Protein AF-0000000079469250 (afdb_homodimer)

Structure (mmCIF, N/CA/C/O backbone):
data_AF-0000000079469250-model_v1
#
loop_
_entity.id
_entity.type
_entity.pdbx_description
1 polymer 'DoxX family protein'
#
loop_
_atom_site.group_PDB
_atom_site.id
_atom_site.type_symbol
_atom_site.label_atom_id
_atom_site.label_alt_id
_atom_site.label_comp_id
_atom_site.label_asym_id
_atom_site.label_entity_id
_atom_site.label_seq_id
_atom_site.pdbx_PDB_ins_code
_atom_site.Cartn_x
_atom_site.Cartn_y
_atom_site.Cartn_z
_atom_site.occupancy
_atom_site.B_iso_or_equiv
_atom_site.auth_seq_id
_atom_site.auth_comp_id
_atom_site.auth_asym_id
_atom_site.auth_atom_id
_atom_site.pdbx_PDB_model_num
ATOM 1 N N . MET A 1 1 ? -12.891 14 21.469 1 49.28 1 MET A N 1
ATOM 2 C CA . MET A 1 1 ? -12.414 12.773 20.844 1 49.28 1 MET A CA 1
ATOM 3 C C . MET A 1 1 ? -10.898 12.781 20.703 1 49.28 1 MET A C 1
ATOM 5 O O . MET A 1 1 ? -10.297 13.836 20.516 1 49.28 1 MET A O 1
ATOM 9 N N . PRO A 1 2 ? -10.203 11.789 21.297 1 63.41 2 PRO A N 1
ATOM 10 C CA . PRO A 1 2 ? -8.75 11.914 21.281 1 63.41 2 PRO A CA 1
ATOM 11 C C . PRO A 1 2 ? -8.211 12.359 19.922 1 63.41 2 PRO A C 1
ATOM 13 O O . PRO A 1 2 ? -8.805 12.039 18.891 1 63.41 2 PRO A O 1
ATOM 16 N N . ASN A 1 3 ? -7.492 13.383 19.922 1 89.81 3 ASN A N 1
ATOM 17 C CA . ASN A 1 3 ? -6.918 13.922 18.703 1 89.81 3 ASN A CA 1
ATOM 18 C C . ASN A 1 3 ? -6.016 12.906 18 1 89.81 3 ASN A C 1
ATOM 20 O O . ASN A 1 3 ? -4.836 12.781 18.344 1 89.81 3 ASN A O 1
ATOM 24 N N . LEU A 1 4 ? -6.578 11.969 17.156 1 94.56 4 LEU A N 1
ATOM 25 C CA . LEU A 1 4 ? -5.871 10.891 16.469 1 94.56 4 LEU A CA 1
ATOM 26 C C . LEU A 1 4 ? -4.754 11.453 15.586 1 94.56 4 LEU A C 1
ATOM 28 O O . LEU A 1 4 ? -3.84 10.719 15.203 1 94.56 4 LEU A O 1
ATOM 32 N N . ASP A 1 5 ? -4.77 12.742 15.406 1 94.5 5 ASP A N 1
ATOM 33 C CA . ASP A 1 5 ? -3.803 13.367 14.508 1 94.5 5 ASP A CA 1
ATOM 34 C C . ASP A 1 5 ? -2.393 13.305 15.086 1 94.5 5 ASP A C 1
ATOM 36 O O . ASP A 1 5 ? -1.407 13.32 14.352 1 94.5 5 ASP A O 1
ATOM 40 N N . ILE A 1 6 ? -2.295 13.281 16.391 1 96.12 6 ILE A N 1
ATOM 41 C CA . ILE A 1 6 ? -0.998 13.273 17.062 1 96.12 6 ILE A CA 1
ATOM 42 C C . ILE A 1 6 ? -0.227 12.008 16.688 1 96.12 6 ILE A C 1
ATOM 44 O O . ILE A 1 6 ? 0.997 11.961 16.828 1 96.12 6 ILE A O 1
ATOM 48 N N . TRP A 1 7 ? -0.919 10.961 16.156 1 97.88 7 TRP A N 1
ATOM 49 C CA . TRP A 1 7 ? -0.298 9.68 15.844 1 97.88 7 TRP A CA 1
ATOM 50 C C . TRP A 1 7 ? 0.15 9.641 14.383 1 97.88 7 TRP A C 1
ATOM 52 O O . TRP A 1 7 ? 0.922 8.766 13.992 1 97.88 7 TRP A O 1
ATOM 62 N N . ALA A 1 8 ? -0.311 10.547 13.555 1 97.94 8 ALA A N 1
ATOM 63 C CA . ALA A 1 8 ? -0.113 10.484 12.109 1 97.94 8 ALA A CA 1
ATOM 64 C C . ALA A 1 8 ? 1.372 10.484 11.758 1 97.94 8 ALA A C 1
ATOM 66 O O . ALA A 1 8 ? 1.823 9.68 10.938 1 97.94 8 ALA A O 1
ATOM 67 N N . PRO A 1 9 ? 2.211 11.312 12.453 1 97.5 9 PRO A N 1
ATOM 68 C CA . PRO A 1 9 ? 3.629 11.289 12.086 1 97.5 9 PRO A CA 1
ATOM 69 C C . PRO A 1 9 ? 4.305 9.969 12.43 1 97.5 9 PRO A C 1
ATOM 71 O O . PRO A 1 9 ? 5.207 9.523 11.719 1 97.5 9 PRO A O 1
ATOM 74 N N . ARG A 1 10 ? 3.914 9.391 13.484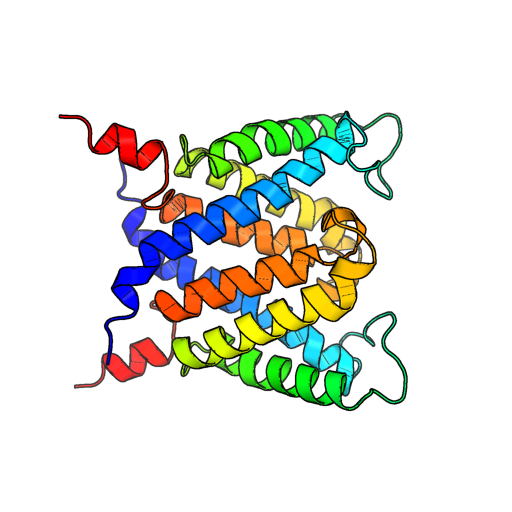 1 98.5 10 ARG A N 1
ATOM 75 C CA . ARG A 1 10 ? 4.484 8.109 13.898 1 98.5 10 ARG A CA 1
ATOM 76 C C . ARG A 1 10 ? 4.031 6.988 12.977 1 98.5 10 ARG A C 1
ATOM 78 O O . ARG A 1 10 ? 4.84 6.16 12.547 1 98.5 10 ARG A O 1
ATOM 85 N N . VAL A 1 11 ? 2.775 6.988 12.625 1 98.88 11 VAL A N 1
ATOM 86 C CA . VAL A 1 11 ? 2.238 5.926 11.781 1 98.88 11 VAL A CA 1
ATOM 87 C C . VAL A 1 11 ? 2.723 6.109 10.344 1 98.88 11 VAL A C 1
ATOM 89 O O . VAL A 1 11 ? 2.957 5.133 9.633 1 98.88 11 VAL A O 1
ATOM 92 N N . LEU A 1 12 ? 2.963 7.336 9.93 1 98.88 12 LEU A N 1
ATOM 93 C CA . LEU A 1 12 ? 3.6 7.57 8.641 1 98.88 12 LEU A CA 1
ATOM 94 C C . LEU A 1 12 ? 4.977 6.922 8.586 1 98.88 12 LEU A C 1
ATOM 96 O O . LEU A 1 12 ? 5.34 6.305 7.582 1 98.88 12 LEU A O 1
ATOM 100 N N . SER A 1 13 ? 5.754 7.055 9.68 1 98.94 13 SER A N 1
ATOM 101 C CA . SER A 1 13 ? 7.066 6.418 9.75 1 98.94 13 SER A CA 1
ATOM 102 C C . SER A 1 13 ? 6.953 4.902 9.633 1 98.94 13 SER A C 1
ATOM 104 O O . SER A 1 13 ? 7.75 4.266 8.945 1 98.94 13 SER A O 1
ATOM 106 N N . LEU A 1 14 ? 5.965 4.367 10.266 1 98.94 14 LEU A N 1
ATOM 107 C CA . LEU A 1 14 ? 5.758 2.924 10.203 1 98.94 14 LEU A CA 1
ATOM 108 C C . LEU A 1 14 ? 5.406 2.479 8.789 1 98.94 14 LEU A C 1
ATOM 110 O O . LEU A 1 14 ? 5.953 1.493 8.289 1 98.94 14 LEU A O 1
ATOM 114 N N . LEU A 1 15 ? 4.5 3.172 8.172 1 98.94 15 LEU A N 1
ATOM 115 C CA . LEU A 1 15 ? 4.125 2.865 6.793 1 98.94 15 LEU A CA 1
ATOM 116 C C . LEU A 1 1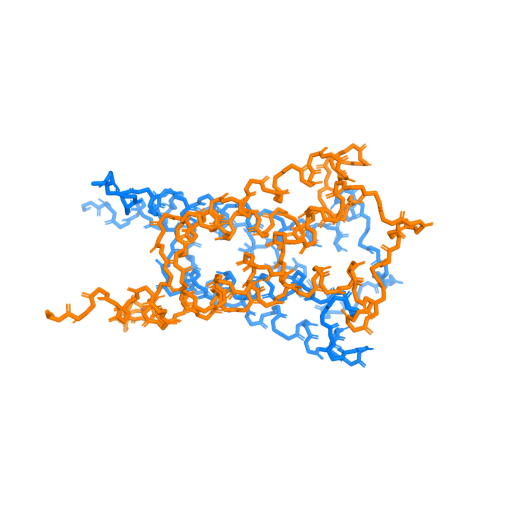5 ? 5.34 2.908 5.875 1 98.94 15 LEU A C 1
ATOM 118 O O . LEU A 1 15 ? 5.539 2.006 5.059 1 98.94 15 LEU A O 1
ATOM 122 N N . ARG A 1 16 ? 6.129 3.93 6.016 1 98.94 16 ARG A N 1
ATOM 123 C CA . ARG A 1 16 ? 7.34 4.086 5.215 1 98.94 16 ARG A CA 1
ATOM 124 C C . ARG A 1 16 ? 8.273 2.896 5.402 1 98.94 16 ARG A C 1
ATOM 126 O O . ARG A 1 16 ? 8.734 2.299 4.426 1 98.94 16 ARG A O 1
ATOM 133 N N . ILE A 1 17 ? 8.586 2.572 6.625 1 98.94 17 ILE A N 1
ATOM 134 C CA . ILE A 1 17 ? 9.547 1.526 6.945 1 98.94 17 ILE A CA 1
ATOM 135 C C . ILE A 1 17 ? 9.062 0.188 6.398 1 98.94 17 ILE A C 1
ATOM 137 O O . ILE A 1 17 ? 9.812 -0.521 5.719 1 98.94 17 ILE A O 1
ATOM 141 N N . ILE A 1 18 ? 7.816 -0.15 6.648 1 98.94 18 ILE A N 1
ATOM 142 C CA . ILE A 1 18 ? 7.254 -1.438 6.254 1 98.94 18 ILE A CA 1
ATOM 143 C C . ILE A 1 18 ? 7.203 -1.532 4.73 1 98.94 18 ILE A C 1
ATOM 145 O O . ILE A 1 18 ? 7.652 -2.521 4.148 1 98.94 18 ILE A O 1
ATOM 149 N N . ALA A 1 19 ? 6.68 -0.501 4.035 1 98.94 19 ALA A N 1
ATOM 150 C CA . ALA A 1 19 ? 6.594 -0.505 2.578 1 98.94 19 ALA A CA 1
ATOM 151 C C . ALA A 1 19 ? 7.98 -0.611 1.947 1 98.94 19 ALA A C 1
ATOM 153 O O . ALA A 1 19 ? 8.18 -1.361 0.989 1 98.94 19 ALA A O 1
ATOM 154 N N . ALA A 1 20 ? 8.922 0.128 2.508 1 98.94 20 ALA A N 1
ATOM 155 C CA . ALA A 1 20 ? 10.266 0.142 1.948 1 98.94 20 ALA A CA 1
ATOM 156 C C . ALA A 1 20 ? 10.938 -1.219 2.102 1 98.94 20 ALA A C 1
ATOM 158 O O . ALA A 1 20 ? 11.648 -1.673 1.2 1 98.94 20 ALA A O 1
ATOM 159 N N . LEU A 1 21 ? 10.742 -1.86 3.197 1 98.88 21 LEU A N 1
ATOM 160 C CA . LEU A 1 21 ? 11.352 -3.166 3.426 1 98.88 21 LEU A CA 1
ATOM 161 C C . LEU A 1 21 ? 10.75 -4.219 2.502 1 98.88 21 LEU A C 1
ATOM 163 O O . LEU A 1 21 ? 11.461 -5.062 1.96 1 98.88 21 LEU A O 1
ATOM 167 N N . LEU A 1 22 ? 9.445 -4.199 2.357 1 98.81 22 LEU A N 1
ATOM 168 C CA . LEU A 1 22 ? 8.797 -5.094 1.405 1 98.81 22 LEU A CA 1
ATOM 169 C C . LEU A 1 22 ? 9.336 -4.875 -0.004 1 98.81 22 LEU A C 1
ATOM 171 O O . LEU A 1 22 ? 9.633 -5.836 -0.718 1 98.81 22 LEU A O 1
ATOM 175 N N . PHE A 1 23 ? 9.453 -3.613 -0.362 1 98.88 23 PHE A N 1
ATOM 176 C CA . PHE A 1 23 ? 9.93 -3.211 -1.68 1 98.88 23 PHE A CA 1
ATOM 177 C C . PHE A 1 23 ? 11.367 -3.672 -1.898 1 98.88 23 PHE A C 1
ATOM 179 O O . PHE A 1 23 ? 11.695 -4.215 -2.955 1 98.88 23 PHE A O 1
ATOM 186 N N . LEU A 1 24 ? 12.227 -3.469 -0.891 1 98.75 24 LEU A N 1
ATOM 187 C CA . LEU A 1 24 ? 13.633 -3.83 -0.909 1 98.75 24 LEU A CA 1
ATOM 188 C C . LEU A 1 24 ? 13.812 -5.324 -1.159 1 98.75 24 LEU A C 1
A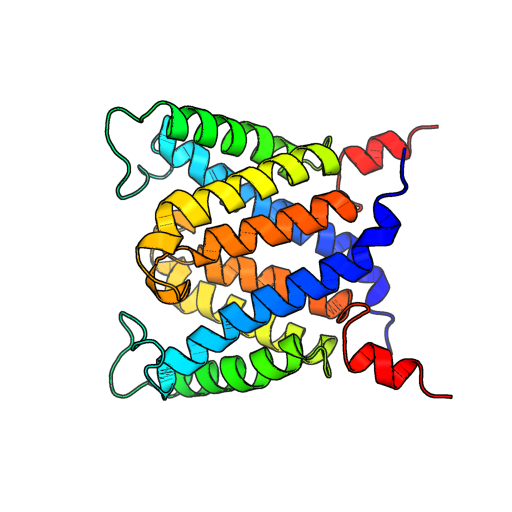TOM 190 O O . LEU A 1 24 ? 14.742 -5.734 -1.859 1 98.75 24 LEU A O 1
ATOM 194 N N . GLU A 1 25 ? 12.984 -6.074 -0.641 1 98.19 25 GLU A N 1
ATOM 195 C CA . GLU A 1 25 ? 13.047 -7.527 -0.786 1 98.19 25 GLU A CA 1
ATOM 196 C C . GLU A 1 25 ? 12.969 -7.941 -2.252 1 98.19 25 GLU A C 1
ATOM 198 O O . GLU A 1 25 ? 13.602 -8.914 -2.666 1 98.19 25 GLU A O 1
ATOM 203 N N . HIS A 1 26 ? 12.227 -7.238 -3.023 1 98.12 26 HIS A N 1
ATOM 204 C CA . HIS A 1 26 ? 12.109 -7.559 -4.441 1 98.12 26 HIS A CA 1
ATOM 205 C C . HIS A 1 26 ? 13.453 -7.445 -5.148 1 98.12 26 HIS A C 1
ATOM 207 O O . HIS A 1 26 ? 13.781 -8.266 -6.008 1 98.12 26 HIS A O 1
ATOM 213 N N . GLY A 1 27 ? 14.203 -6.402 -4.82 1 98.38 27 GLY A N 1
ATOM 214 C CA . GLY A 1 27 ? 15.539 -6.27 -5.383 1 98.38 27 GLY A CA 1
ATOM 215 C C . GLY A 1 27 ? 16.469 -7.402 -4.988 1 98.38 27 GLY A C 1
ATOM 216 O O . GLY A 1 27 ? 17.219 -7.914 -5.82 1 98.38 27 GLY A O 1
ATOM 217 N N . LEU A 1 28 ?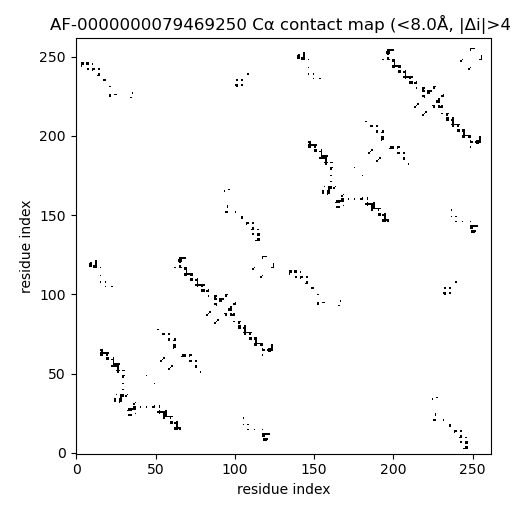 16.375 -7.797 -3.74 1 98.44 28 LEU A N 1
ATOM 218 C CA . LEU A 1 28 ? 17.203 -8.891 -3.25 1 98.44 28 LEU A CA 1
ATOM 219 C C . LEU A 1 28 ? 16.875 -10.195 -3.967 1 98.44 28 LEU A C 1
ATOM 221 O O . LEU A 1 28 ? 17.766 -10.984 -4.281 1 98.44 28 LEU A O 1
ATOM 225 N N . MET A 1 29 ? 15.656 -10.414 -4.172 1 98.19 29 MET A N 1
ATOM 226 C CA . MET A 1 29 ? 15.234 -11.633 -4.859 1 98.19 29 MET A CA 1
ATOM 227 C C . MET A 1 29 ? 15.766 -11.664 -6.289 1 98.19 29 MET A C 1
ATOM 229 O O . MET A 1 29 ? 16.141 -12.719 -6.797 1 98.19 29 MET A O 1
ATOM 233 N N . LYS A 1 30 ? 15.836 -10.477 -6.953 1 97.69 30 LYS A N 1
ATOM 234 C CA . LYS A 1 30 ? 16.25 -10.406 -8.352 1 97.69 30 LYS A CA 1
ATOM 235 C C . LYS A 1 30 ? 17.75 -10.648 -8.5 1 97.69 30 LYS A C 1
ATOM 237 O O . LYS A 1 30 ? 18.188 -11.352 -9.406 1 97.69 30 LYS A O 1
ATOM 242 N N . VAL A 1 31 ? 18.516 -10.172 -7.574 1 96.25 31 VAL A N 1
ATOM 243 C CA . VAL A 1 31 ? 19.953 -10.172 -7.84 1 96.25 31 VAL A CA 1
ATOM 244 C C . VAL A 1 31 ? 20.641 -11.195 -6.938 1 96.25 31 VAL A C 1
ATOM 246 O O . VAL A 1 31 ? 21.688 -11.734 -7.293 1 96.25 31 VAL A O 1
ATOM 249 N N . PHE A 1 32 ? 20.031 -11.5 -5.773 1 96.88 32 PHE A N 1
ATOM 250 C CA . PHE A 1 32 ? 20.75 -12.352 -4.828 1 96.88 32 PHE A CA 1
ATOM 251 C C . PHE A 1 32 ? 19.953 -13.633 -4.562 1 96.88 32 PHE A C 1
ATOM 253 O O . PHE A 1 32 ? 20.375 -14.461 -3.748 1 96.88 32 PHE A O 1
ATOM 260 N N . ASN A 1 33 ? 18.766 -13.766 -5.176 1 96.81 33 ASN A N 1
ATOM 261 C CA . ASN A 1 33 ? 17.891 -14.906 -4.922 1 96.81 33 ASN A CA 1
ATOM 262 C C . ASN A 1 33 ? 17.578 -15.047 -3.434 1 96.81 33 ASN A C 1
ATOM 264 O O . ASN A 1 33 ? 17.547 -16.156 -2.906 1 96.81 33 ASN A O 1
ATOM 268 N N . PHE A 1 34 ? 17.484 -13.977 -2.785 1 96.94 34 PHE A N 1
ATOM 269 C CA . PHE A 1 34 ? 17.125 -13.984 -1.372 1 96.94 34 PHE A CA 1
ATOM 270 C C . PHE A 1 34 ? 15.789 -13.297 -1.152 1 96.94 34 PHE A C 1
ATOM 272 O O . PHE A 1 34 ? 15.578 -12.172 -1.624 1 96.94 34 PHE A O 1
ATOM 279 N N . PRO A 1 35 ? 14.93 -13.844 -0.278 1 97.19 35 PRO A N 1
ATOM 280 C CA . PRO A 1 35 ? 15.039 -15.172 0.337 1 97.19 35 PRO A CA 1
ATOM 281 C C . PRO A 1 35 ? 14.891 -16.312 -0.677 1 97.19 35 PRO A C 1
ATOM 283 O O . PRO A 1 35 ? 15.188 -17.453 -0.361 1 97.19 35 PRO A O 1
ATOM 286 N N . ALA A 1 36 ? 14.406 -16.109 -1.846 1 96.38 36 ALA A N 1
ATOM 287 C CA . ALA A 1 36 ? 14.352 -16.969 -3.02 1 96.38 36 ALA A CA 1
ATOM 288 C C . ALA A 1 36 ? 14.383 -16.156 -4.309 1 96.38 36 ALA A C 1
ATOM 290 O O . ALA A 1 36 ? 14.258 -14.922 -4.273 1 96.38 36 ALA A O 1
ATOM 291 N N . ALA A 1 37 ? 14.539 -16.844 -5.398 1 95.31 37 ALA A N 1
ATOM 292 C CA . ALA A 1 37 ? 14.477 -16.156 -6.684 1 95.31 37 ALA A CA 1
ATOM 293 C C . ALA A 1 37 ? 13.078 -15.609 -6.945 1 95.31 37 ALA A C 1
ATOM 295 O O . ALA A 1 37 ? 12.078 -16.219 -6.547 1 95.31 37 ALA A O 1
ATOM 296 N N . GLN A 1 38 ? 13.055 -14.438 -7.59 1 92.75 38 GLN A N 1
ATOM 297 C CA . GLN A 1 38 ? 11.758 -13.906 -7.988 1 92.75 38 GLN A CA 1
ATOM 298 C C . GLN A 1 38 ? 11.07 -14.828 -8.992 1 92.75 38 GLN A C 1
ATOM 300 O O . GLN A 1 38 ? 11.633 -15.133 -10.047 1 92.75 38 GLN A O 1
ATOM 305 N N . GLU A 1 39 ? 9.945 -15.234 -8.641 1 87.25 39 GLU A N 1
ATOM 306 C CA . GLU A 1 39 ? 9.195 -16.141 -9.508 1 87.25 39 GLU A CA 1
ATOM 307 C C . GLU A 1 39 ? 8.938 -15.508 -10.875 1 87.25 39 GLU A C 1
ATOM 309 O O . GLU A 1 39 ? 8.516 -14.352 -10.961 1 87.25 39 GLU A O 1
ATOM 314 N N . GLY A 1 40 ? 9.289 -16.234 -11.969 1 86.12 40 GLY A N 1
ATOM 315 C CA . GLY A 1 40 ? 8.992 -15.789 -13.32 1 86.12 40 GLY A CA 1
ATOM 316 C C . GLY A 1 40 ? 10.086 -14.914 -13.914 1 86.12 40 GLY A C 1
ATOM 317 O O . GLY A 1 40 ? 10.031 -14.562 -15.094 1 86.12 40 GLY A O 1
ATOM 318 N N . ALA A 1 41 ? 10.992 -14.531 -13.078 1 88.94 41 ALA A N 1
ATOM 319 C CA . ALA A 1 41 ? 12.062 -13.695 -13.602 1 88.94 41 ALA A CA 1
ATOM 320 C C . ALA A 1 41 ? 12.984 -14.492 -14.523 1 88.94 41 ALA A C 1
ATOM 322 O O . ALA A 1 41 ? 13.398 -15.602 -14.188 1 88.94 41 ALA A O 1
ATOM 323 N N . PRO A 1 42 ? 13.32 -13.883 -15.609 1 90.81 42 PRO A N 1
ATOM 324 C CA . PRO A 1 42 ? 14.242 -14.562 -16.516 1 90.81 42 PRO A CA 1
ATOM 325 C C . PRO A 1 42 ? 15.664 -14.672 -15.961 1 90.81 42 PRO A C 1
ATOM 327 O O . PRO A 1 42 ? 16.047 -13.891 -15.086 1 90.81 42 PRO A O 1
ATOM 330 N N . ASN A 1 43 ? 16.391 -15.727 -16.469 1 89.06 43 ASN A N 1
ATOM 331 C CA . ASN A 1 43 ? 17.812 -15.898 -16.203 1 89.06 43 ASN A CA 1
ATOM 332 C C . ASN A 1 43 ? 18.594 -16.109 -17.484 1 89.06 43 ASN A C 1
ATOM 334 O O . ASN A 1 43 ? 18.375 -17.078 -18.203 1 89.06 43 ASN A O 1
ATOM 338 N N . PRO A 1 44 ? 19.547 -15.219 -17.891 1 94.19 44 PRO A N 1
ATOM 339 C CA . PRO A 1 44 ? 20.031 -14.102 -17.062 1 94.19 44 PRO A CA 1
ATOM 340 C C . PRO A 1 44 ? 19.031 -12.945 -17 1 94.19 44 PRO A C 1
ATOM 342 O O . PRO A 1 44 ? 18.188 -12.812 -17.891 1 94.19 44 PRO A O 1
ATOM 345 N N . LEU A 1 45 ? 19.172 -12.086 -15.938 1 94.94 45 LEU A N 1
ATOM 346 C CA . LEU A 1 45 ? 18.297 -10.93 -15.773 1 94.94 45 LEU A CA 1
ATOM 347 C C . LEU A 1 45 ? 18.531 -9.914 -16.891 1 94.94 45 LEU A C 1
ATOM 349 O O . LEU A 1 45 ? 19.672 -9.523 -17.141 1 94.94 45 LEU A O 1
ATOM 353 N N . PRO A 1 46 ? 17.469 -9.539 -17.531 1 95.88 46 PRO A N 1
ATOM 354 C CA . PRO A 1 46 ? 17.641 -8.422 -18.469 1 95.88 46 PRO A CA 1
ATOM 355 C C . PRO A 1 46 ? 18.094 -7.141 -17.781 1 95.88 46 PRO A C 1
ATOM 357 O O . PRO A 1 46 ? 17.875 -6.957 -16.594 1 95.88 46 PRO A O 1
ATOM 360 N N . VAL A 1 47 ? 18.688 -6.297 -18.5 1 96.81 47 VAL A N 1
ATOM 361 C CA . VAL A 1 47 ? 19.297 -5.07 -18 1 96.81 47 VAL A CA 1
ATOM 362 C C . VAL A 1 47 ? 18.25 -4.25 -17.25 1 96.81 47 VAL A C 1
ATOM 364 O O . VAL A 1 47 ? 18.531 -3.693 -16.188 1 96.81 47 VAL A O 1
ATOM 367 N N . MET A 1 48 ? 17.062 -4.176 -17.781 1 96.81 48 MET A N 1
ATOM 368 C CA . MET A 1 48 ? 15.992 -3.402 -17.141 1 96.81 48 MET A CA 1
ATOM 369 C C . MET A 1 48 ? 15.719 -3.904 -15.734 1 96.81 48 MET A C 1
ATOM 371 O O . MET A 1 48 ? 15.492 -3.109 -14.82 1 96.81 48 MET A O 1
ATOM 375 N N . LEU A 1 49 ? 15.742 -5.188 -15.508 1 97 49 LEU A N 1
ATOM 376 C CA . LEU A 1 49 ? 15.453 -5.758 -14.195 1 97 49 LEU A CA 1
ATOM 377 C C . LEU A 1 49 ? 16.656 -5.605 -13.266 1 97 49 LEU A C 1
ATOM 379 O O . LEU A 1 49 ? 16.484 -5.496 -12.047 1 97 49 LEU A O 1
ATOM 383 N N . VAL A 1 50 ? 17.844 -5.531 -13.844 1 97.69 50 VAL A N 1
ATOM 384 C CA . VAL A 1 50 ? 19.031 -5.246 -13.039 1 97.69 50 VAL A CA 1
ATOM 385 C C . VAL A 1 50 ? 18.953 -3.822 -12.492 1 97.69 50 VAL A C 1
ATOM 387 O O . VAL A 1 50 ? 19.219 -3.586 -11.312 1 97.69 50 VAL A O 1
ATOM 390 N N . VAL A 1 51 ? 18.609 -2.904 -13.367 1 98.25 51 VAL A N 1
ATOM 391 C CA . VAL A 1 51 ? 18.453 -1.513 -12.953 1 98.25 51 VAL A CA 1
ATOM 392 C C . VAL A 1 51 ? 17.344 -1.405 -11.906 1 98.25 51 VAL A C 1
ATOM 394 O O . VAL A 1 51 ? 17.516 -0.737 -10.883 1 98.25 51 VAL A O 1
ATOM 397 N N . ALA A 1 52 ? 16.219 -2.113 -12.18 1 98.5 52 ALA A N 1
ATOM 398 C CA . ALA A 1 52 ? 15.125 -2.121 -11.211 1 98.5 52 ALA A CA 1
ATOM 399 C C . ALA A 1 52 ? 15.594 -2.641 -9.859 1 98.5 52 ALA A C 1
ATOM 401 O O . ALA A 1 52 ? 15.258 -2.068 -8.82 1 98.5 52 ALA A O 1
ATOM 402 N N . ALA A 1 53 ? 16.328 -3.705 -9.883 1 98.56 53 ALA A N 1
ATOM 403 C CA . ALA A 1 53 ? 16.828 -4.297 -8.641 1 98.56 53 ALA A CA 1
ATOM 404 C C . ALA A 1 53 ? 17.719 -3.309 -7.883 1 98.56 53 ALA A C 1
ATOM 406 O O . ALA A 1 53 ? 17.625 -3.201 -6.66 1 98.56 53 ALA A O 1
ATOM 407 N N . GLY A 1 54 ? 18.562 -2.592 -8.617 1 98.81 54 GLY A N 1
ATOM 408 C CA . GLY A 1 54 ? 19.391 -1.57 -7.996 1 98.81 54 GLY A CA 1
ATOM 409 C C . GLY A 1 54 ? 18.578 -0.485 -7.309 1 98.81 54 GLY A C 1
ATOM 410 O O . GLY A 1 54 ? 18.891 -0.099 -6.18 1 98.81 54 GLY A O 1
ATOM 411 N N . LEU A 1 55 ? 17.578 0.003 -7.984 1 98.94 55 LEU A N 1
ATOM 412 C CA . LEU A 1 55 ? 16.703 1.011 -7.406 1 98.94 55 LEU A CA 1
ATOM 413 C C . LEU A 1 55 ? 15.977 0.462 -6.18 1 98.94 55 LEU A C 1
ATOM 415 O O . LEU A 1 55 ? 15.812 1.167 -5.184 1 98.94 55 LEU A O 1
ATOM 419 N N . GLU A 1 56 ? 15.555 -0.752 -6.277 1 98.94 56 GLU A N 1
ATOM 420 C CA . GLU A 1 56 ? 14.812 -1.369 -5.184 1 98.94 56 GLU A CA 1
ATOM 421 C C . GLU A 1 56 ? 15.688 -1.548 -3.947 1 98.94 56 GLU A C 1
ATOM 423 O O . GLU A 1 56 ? 15.266 -1.264 -2.828 1 98.94 56 GLU A O 1
ATOM 428 N N . ILE A 1 57 ? 16.906 -1.95 -4.145 1 98.88 57 ILE A N 1
ATOM 429 C CA . ILE A 1 57 ? 17.797 -2.211 -3.02 1 98.88 57 ILE A CA 1
ATOM 430 C C . ILE A 1 57 ? 18.281 -0.888 -2.436 1 98.88 57 ILE A C 1
ATOM 432 O O . ILE A 1 57 ? 18.094 -0.624 -1.243 1 98.88 57 ILE A O 1
ATOM 436 N N . VAL A 1 58 ? 18.828 -0.015 -3.262 1 98.94 58 VAL A N 1
ATOM 437 C CA . VAL A 1 58 ? 19.406 1.238 -2.783 1 98.94 58 VAL A CA 1
ATOM 438 C C . VAL A 1 58 ? 18.297 2.197 -2.375 1 98.94 58 VAL A C 1
ATOM 440 O O . VAL A 1 58 ? 18.312 2.742 -1.269 1 98.94 58 VAL A O 1
ATOM 443 N N . GLY A 1 59 ? 17.344 2.363 -3.293 1 98.94 59 GLY A N 1
ATOM 444 C CA . GLY A 1 59 ? 16.234 3.256 -3.004 1 98.94 59 GLY A CA 1
ATOM 445 C C . GLY A 1 59 ? 15.375 2.785 -1.846 1 98.94 59 GLY A C 1
ATOM 446 O O . GLY A 1 59 ? 15.016 3.574 -0.969 1 98.94 59 GLY A O 1
ATOM 447 N N . GLY A 1 60 ? 15.023 1.446 -1.87 1 98.94 60 GLY A N 1
ATOM 448 C CA . GLY A 1 60 ? 14.305 0.89 -0.737 1 98.94 60 GLY A CA 1
ATOM 449 C C . GLY A 1 60 ? 15.039 1.061 0.58 1 98.94 60 GLY A C 1
ATOM 450 O O . GLY A 1 60 ? 14.422 1.377 1.602 1 98.94 60 GLY A O 1
ATOM 451 N N . GLY A 1 61 ? 16.328 0.844 0.568 1 98.94 61 GLY A N 1
ATOM 452 C CA . GLY A 1 61 ? 17.141 1.045 1.76 1 98.94 61 GLY A CA 1
ATOM 453 C C . GLY A 1 61 ? 17.125 2.48 2.252 1 98.94 61 GLY A C 1
ATOM 454 O O . GLY A 1 61 ? 16.953 2.73 3.447 1 98.94 61 GLY A O 1
ATOM 455 N N . LEU A 1 62 ? 17.312 3.447 1.374 1 98.94 62 LEU A N 1
ATOM 456 C CA . LEU A 1 62 ? 17.312 4.859 1.736 1 98.94 62 LEU A CA 1
ATOM 457 C C . LEU A 1 62 ? 15.953 5.273 2.295 1 98.94 62 LEU A C 1
ATOM 459 O O . LEU A 1 62 ? 15.883 5.973 3.307 1 98.94 62 LEU A O 1
ATOM 463 N N . VAL A 1 63 ? 14.867 4.82 1.667 1 98.94 63 VAL A N 1
ATOM 464 C CA . VAL A 1 63 ? 13.531 5.168 2.123 1 98.94 63 VAL A CA 1
ATOM 465 C C . VAL A 1 63 ? 13.25 4.512 3.473 1 98.94 63 VAL A C 1
ATOM 467 O O . VAL A 1 63 ? 12.633 5.117 4.352 1 98.94 63 VAL A O 1
ATOM 470 N N . ALA A 1 64 ? 13.719 3.275 3.67 1 98.94 64 ALA A N 1
ATOM 471 C CA . ALA A 1 64 ? 13.531 2.611 4.957 1 98.94 64 ALA A CA 1
ATOM 472 C C . ALA A 1 64 ? 14.188 3.404 6.082 1 98.94 64 ALA A C 1
ATOM 474 O O . ALA A 1 64 ? 13.617 3.547 7.164 1 98.94 64 ALA A O 1
ATOM 475 N N . LEU A 1 65 ? 15.289 3.975 5.805 1 98.88 65 LEU A N 1
ATOM 476 C CA . LEU A 1 65 ? 16.031 4.758 6.785 1 98.88 65 LEU A CA 1
ATOM 477 C C . LEU A 1 65 ? 15.445 6.16 6.918 1 98.88 65 LEU A C 1
ATOM 479 O O . LEU A 1 65 ? 15.719 6.859 7.898 1 98.88 65 LEU A O 1
ATOM 483 N N . GLY A 1 66 ? 14.664 6.543 5.977 1 98.88 66 GLY A N 1
ATOM 484 C CA . GLY A 1 66 ? 14.164 7.906 5.926 1 98.88 66 GLY A CA 1
ATOM 485 C C . GLY A 1 66 ? 15.242 8.922 5.582 1 98.88 66 GLY A C 1
ATOM 486 O O . GLY A 1 66 ? 15.305 9.992 6.191 1 98.88 66 GLY A O 1
ATOM 487 N N . LEU A 1 67 ? 16.078 8.578 4.656 1 98.81 67 LEU A N 1
ATOM 488 C CA . LEU A 1 67 ? 17.141 9.453 4.164 1 98.81 67 LEU A CA 1
ATOM 489 C C . LEU A 1 67 ? 16.875 9.867 2.721 1 98.81 67 LEU A C 1
ATOM 491 O O . LEU A 1 67 ? 16.672 9.016 1.85 1 98.81 67 LEU A O 1
ATOM 495 N N . PHE A 1 68 ? 16.875 11.219 2.432 1 98.56 68 PHE A N 1
ATOM 496 C CA . PHE A 1 68 ? 16.5 11.734 1.119 1 98.56 68 PHE A CA 1
ATOM 497 C C . PHE A 1 68 ? 15.164 11.156 0.671 1 98.56 68 PHE A C 1
ATOM 499 O O . PHE A 1 68 ? 15.016 10.758 -0.485 1 98.56 68 PHE A O 1
ATOM 506 N N . THR A 1 69 ? 14.266 11.117 1.618 1 98.81 69 THR A N 1
ATOM 507 C CA . THR A 1 69 ? 13.023 10.398 1.406 1 98.81 69 THR A CA 1
ATOM 508 C C . THR A 1 69 ? 12.273 10.953 0.193 1 98.81 69 THR A C 1
ATOM 510 O O . THR A 1 69 ? 11.898 10.195 -0.708 1 98.81 69 THR A O 1
ATOM 513 N N . ARG A 1 70 ? 12.102 12.211 0.082 1 98.75 70 ARG A N 1
ATOM 514 C CA . ARG A 1 70 ? 11.219 12.805 -0.913 1 98.75 70 ARG A CA 1
ATOM 515 C C . ARG A 1 70 ? 11.727 12.539 -2.326 1 98.75 70 ARG A C 1
ATOM 517 O O . ARG A 1 70 ? 11.016 11.953 -3.146 1 98.75 70 ARG A O 1
ATOM 524 N N . PRO A 1 71 ? 12.961 12.859 -2.703 1 98.81 71 PRO A N 1
ATOM 525 C CA . PRO A 1 71 ? 13.383 12.609 -4.086 1 98.81 71 PRO A CA 1
ATOM 526 C C . PRO A 1 71 ? 13.492 11.125 -4.41 1 98.81 71 PRO A C 1
ATOM 528 O O . PRO A 1 71 ? 13.195 10.711 -5.531 1 98.81 71 PRO A O 1
ATOM 531 N N . VAL A 1 72 ? 13.906 10.273 -3.492 1 98.94 72 VAL A N 1
ATOM 532 C CA . VAL A 1 72 ? 14.047 8.844 -3.74 1 98.94 72 VAL A CA 1
ATOM 533 C C . VAL A 1 72 ? 12.672 8.203 -3.893 1 98.94 72 VAL A C 1
ATOM 535 O O . VAL A 1 72 ? 12.445 7.398 -4.797 1 98.94 72 VAL A O 1
ATOM 538 N N . ALA A 1 73 ? 11.797 8.586 -3.02 1 98.94 73 ALA A N 1
ATOM 539 C CA . ALA A 1 73 ? 10.438 8.047 -3.113 1 98.94 73 ALA A CA 1
ATOM 540 C C . ALA A 1 73 ? 9.789 8.438 -4.438 1 98.94 73 ALA A C 1
ATOM 542 O O . ALA A 1 73 ? 9.039 7.652 -5.02 1 98.94 73 ALA A O 1
ATOM 543 N N . PHE A 1 74 ? 10.031 9.625 -4.898 1 98.94 74 PHE A N 1
ATOM 544 C CA . PHE A 1 74 ? 9.5 10.031 -6.191 1 98.94 74 PHE A CA 1
ATOM 545 C C . PHE A 1 74 ? 10.016 9.133 -7.305 1 98.94 74 PHE A C 1
ATOM 547 O O . PHE A 1 74 ? 9.25 8.68 -8.156 1 98.94 74 PHE A O 1
ATOM 554 N N . LEU A 1 75 ? 11.297 8.891 -7.281 1 98.94 75 LEU A N 1
ATOM 555 C CA . LEU A 1 75 ? 11.922 8.023 -8.266 1 98.94 75 LEU A CA 1
ATOM 556 C C . LEU A 1 75 ? 11.328 6.617 -8.211 1 98.94 75 LEU A C 1
ATOM 558 O O . LEU A 1 75 ? 10.984 6.047 -9.25 1 98.94 75 LEU A O 1
ATOM 562 N N . LEU A 1 76 ? 11.172 6.082 -7.016 1 99 76 LEU A N 1
ATOM 563 C CA . LEU A 1 76 ? 10.656 4.73 -6.84 1 99 76 LEU A CA 1
ATOM 564 C C . LEU A 1 76 ? 9.18 4.66 -7.242 1 99 76 LEU A C 1
ATOM 566 O O . LEU A 1 76 ? 8.727 3.643 -7.766 1 99 76 LEU A O 1
ATOM 570 N N . SER A 1 77 ? 8.445 5.707 -6.945 1 99 77 SER A N 1
ATOM 571 C CA . SER A 1 77 ? 7.07 5.785 -7.418 1 99 77 SER A CA 1
ATOM 572 C C . SER A 1 77 ? 6.996 5.648 -8.938 1 99 77 SER A C 1
ATOM 574 O O . SER A 1 77 ? 6.184 4.883 -9.461 1 99 77 SER A O 1
ATOM 576 N N . GLY A 1 78 ? 7.824 6.43 -9.625 1 98.94 78 GLY A N 1
ATOM 577 C CA . GLY A 1 78 ? 7.898 6.336 -11.078 1 98.94 78 GLY A CA 1
ATOM 578 C C . GLY A 1 78 ? 8.281 4.949 -11.562 1 98.94 78 GLY A C 1
ATOM 579 O O . GLY A 1 78 ? 7.727 4.457 -12.547 1 98.94 78 GLY A O 1
ATOM 580 N N . GLN A 1 79 ? 9.234 4.332 -10.93 1 98.94 79 GLN A N 1
ATOM 581 C CA . GLN A 1 79 ? 9.633 2.973 -11.281 1 98.94 79 GLN A CA 1
ATOM 582 C C . GLN A 1 79 ? 8.445 2.018 -11.219 1 98.94 79 GLN A C 1
ATOM 584 O O . GLN A 1 79 ? 8.25 1.201 -12.117 1 98.94 79 GLN A O 1
ATOM 589 N N . MET A 1 80 ? 7.66 2.117 -10.195 1 98.88 80 MET A N 1
ATOM 590 C CA . MET A 1 80 ? 6.535 1.202 -10.023 1 98.88 80 MET A CA 1
ATOM 591 C C . MET A 1 80 ? 5.434 1.499 -11.039 1 98.88 80 MET A C 1
ATOM 593 O O . MET A 1 80 ? 4.734 0.588 -11.492 1 98.88 80 MET A O 1
ATOM 597 N N . ALA A 1 81 ? 5.277 2.797 -11.406 1 98.88 81 ALA A N 1
ATOM 598 C CA . ALA A 1 81 ? 4.344 3.127 -12.477 1 98.88 81 ALA A CA 1
ATOM 599 C C . ALA A 1 81 ? 4.77 2.488 -13.797 1 98.88 81 ALA A C 1
ATOM 601 O O . ALA A 1 81 ? 3.955 1.865 -14.484 1 98.88 81 ALA A O 1
ATOM 602 N N . ILE A 1 82 ? 6 2.617 -14.094 1 98.69 82 ILE A N 1
ATOM 603 C CA . ILE A 1 82 ? 6.531 2.021 -15.32 1 98.69 82 ILE A CA 1
ATOM 604 C C . ILE A 1 82 ? 6.367 0.503 -15.266 1 98.69 82 ILE A C 1
ATOM 606 O O . ILE A 1 82 ? 5.914 -0.112 -16.234 1 98.69 82 ILE A O 1
ATOM 610 N N . ALA A 1 83 ? 6.727 -0.135 -14.141 1 98 83 ALA A N 1
ATOM 611 C CA . ALA A 1 83 ? 6.578 -1.579 -13.977 1 98 83 ALA A CA 1
ATOM 612 C C . ALA A 1 83 ? 5.133 -2.01 -14.195 1 98 83 ALA A C 1
ATOM 614 O O . ALA A 1 83 ? 4.871 -3.018 -14.859 1 98 83 ALA A O 1
ATOM 615 N N . TYR A 1 84 ? 4.219 -1.277 -13.672 1 98.56 84 TYR A N 1
ATOM 616 C CA . TYR A 1 84 ? 2.814 -1.64 -13.805 1 98.56 84 TYR A CA 1
ATOM 617 C C . TYR A 1 84 ? 2.379 -1.604 -15.266 1 98.56 84 TYR A C 1
ATOM 619 O O . TYR A 1 84 ? 1.782 -2.561 -15.766 1 98.56 84 TYR A O 1
ATOM 627 N N . PHE A 1 85 ? 2.656 -0.516 -15.922 1 98.5 85 PHE A N 1
ATOM 628 C CA . PHE A 1 85 ? 2.129 -0.328 -17.266 1 98.5 85 PHE A CA 1
ATOM 629 C C . PHE A 1 85 ? 2.859 -1.222 -18.266 1 98.5 85 PHE A C 1
ATOM 631 O O . PHE A 1 85 ? 2.266 -1.687 -19.234 1 98.5 85 PHE A O 1
ATOM 638 N N . LEU A 1 86 ? 4.09 -1.567 -18.078 1 96.94 86 LEU A N 1
ATOM 639 C CA . LEU A 1 86 ? 4.844 -2.418 -19 1 96.94 86 LEU A CA 1
ATOM 640 C C . LEU A 1 86 ? 4.598 -3.893 -18.703 1 96.94 86 LEU A C 1
ATOM 642 O O . LEU A 1 86 ? 4.406 -4.691 -19.625 1 96.94 86 LEU A O 1
ATOM 646 N N . ALA A 1 87 ? 4.504 -4.234 -17.453 1 95.56 87 ALA A N 1
ATOM 647 C CA . ALA A 1 87 ? 4.582 -5.648 -17.094 1 95.56 87 ALA A CA 1
ATOM 648 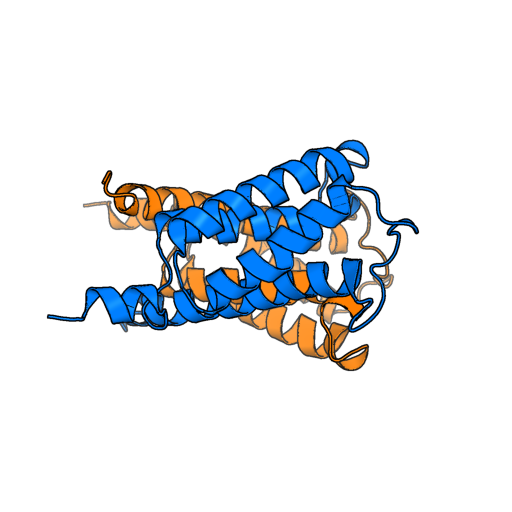C C . ALA A 1 87 ? 3.209 -6.191 -16.719 1 95.56 87 ALA A C 1
ATOM 650 O O . ALA A 1 87 ? 2.982 -7.402 -16.75 1 95.56 87 ALA A O 1
ATOM 651 N N . HIS A 1 88 ? 2.256 -5.32 -16.328 1 97.31 88 HIS A N 1
ATOM 652 C CA . HIS A 1 88 ? 1.025 -5.844 -15.742 1 97.31 88 HIS A CA 1
ATOM 653 C C . HIS A 1 88 ? -0.196 -5.402 -16.547 1 97.31 88 HIS A C 1
ATOM 655 O O . HIS A 1 88 ? -1.018 -6.234 -16.938 1 97.31 88 HIS A O 1
ATOM 661 N N . ALA A 1 89 ? -0.255 -4.18 -16.906 1 98 89 ALA A N 1
ATOM 662 C CA . ALA A 1 89 ? -1.443 -3.588 -17.516 1 98 89 ALA A CA 1
ATOM 663 C C . ALA A 1 89 ? -1.818 -4.316 -18.797 1 98 89 ALA A C 1
ATOM 665 O O . ALA A 1 89 ? -3.002 -4.52 -19.078 1 98 89 ALA A O 1
ATOM 666 N N . PRO A 1 90 ? -0.899 -4.828 -19.641 1 98 90 PRO A N 1
ATOM 667 C CA . PRO A 1 90 ? -1.258 -5.508 -20.891 1 98 90 PRO A CA 1
ATOM 668 C C . PRO A 1 90 ? -1.986 -6.828 -20.656 1 98 90 PRO A C 1
ATOM 670 O O . PRO A 1 90 ? -2.693 -7.316 -21.547 1 98 90 PRO A O 1
ATOM 673 N N . ALA A 1 91 ? -1.838 -7.422 -19.516 1 97.31 91 ALA A N 1
ATOM 674 C CA . ALA A 1 91 ? -2.414 -8.734 -19.234 1 97.31 91 ALA A CA 1
ATOM 675 C C . ALA A 1 91 ? -3.895 -8.617 -18.875 1 97.31 91 ALA A C 1
ATOM 677 O O . ALA A 1 91 ? -4.664 -9.562 -19.078 1 97.31 91 ALA A O 1
ATOM 678 N N . SER A 1 92 ? -4.293 -7.488 -18.312 1 97.5 92 SER A N 1
ATOM 679 C CA . SER A 1 92 ? -5.68 -7.242 -17.922 1 97.5 92 SER A CA 1
ATOM 680 C C . SER A 1 92 ? -5.871 -5.805 -17.453 1 97.5 92 SER A C 1
ATOM 682 O O . SER A 1 92 ? -4.973 -5.215 -16.844 1 97.5 92 SER A O 1
ATOM 684 N N . PHE A 1 93 ? -6.996 -5.301 -17.609 1 96.25 93 PHE A N 1
ATOM 685 C CA . PHE A 1 93 ? -7.367 -3.98 -17.125 1 96.25 93 PHE A CA 1
ATOM 686 C C . PHE A 1 93 ? -7.457 -3.977 -15.602 1 96.25 93 PHE A C 1
ATOM 688 O O . PHE A 1 93 ? -7.203 -2.955 -14.961 1 96.25 93 PHE A O 1
ATOM 695 N N . TYR A 1 94 ? -7.832 -5.137 -15.031 1 97 94 TYR A N 1
ATOM 696 C CA . TYR A 1 94 ? -8.086 -5.254 -13.602 1 97 94 TYR A CA 1
ATOM 697 C C . TYR A 1 94 ? -6.824 -5.676 -12.859 1 97 94 TYR A C 1
ATOM 699 O O . TYR A 1 94 ? -6.352 -6.805 -13.016 1 97 94 TYR A O 1
ATOM 707 N N . PRO A 1 95 ? -6.355 -4.898 -11.914 1 97.06 95 PRO A N 1
ATOM 708 C CA . PRO A 1 95 ? -5.102 -5.191 -11.211 1 97.06 95 PRO A CA 1
ATOM 709 C C . PRO A 1 95 ? -5.168 -6.484 -10.398 1 97.06 95 PRO A C 1
ATOM 711 O O . PRO A 1 95 ? -4.16 -7.176 -10.25 1 97.06 95 PRO A O 1
ATOM 714 N N . ALA A 1 96 ? -6.309 -6.863 -10 1 95.19 96 ALA A N 1
ATOM 715 C CA . ALA A 1 96 ? -6.465 -8.102 -9.242 1 95.19 96 ALA A CA 1
ATOM 716 C C . ALA A 1 96 ? -6.203 -9.32 -10.117 1 95.19 96 ALA A C 1
ATOM 718 O O . ALA A 1 96 ? -5.934 -10.414 -9.617 1 95.19 96 ALA A O 1
ATOM 719 N N . LEU A 1 97 ? -6.266 -9.086 -11.453 1 96.12 97 LEU A N 1
ATOM 720 C CA . LEU A 1 97 ? -6.121 -10.211 -12.375 1 96.12 97 LEU A CA 1
ATOM 721 C C . LEU A 1 97 ? -4.754 -10.188 -13.047 1 96.12 97 LEU A C 1
ATOM 723 O O . LEU A 1 97 ? -4.328 -11.195 -13.625 1 96.12 97 LEU A O 1
ATOM 727 N N . ASN A 1 98 ? -4.129 -9.102 -13.023 1 96 98 ASN A N 1
ATOM 728 C CA . ASN A 1 98 ? -2.895 -9.023 -13.797 1 96 98 ASN A CA 1
ATOM 729 C C . ASN A 1 98 ? -1.664 -9.039 -12.898 1 96 98 ASN A C 1
ATOM 731 O O . ASN A 1 98 ? -0.545 -8.812 -13.367 1 96 98 ASN A O 1
ATOM 735 N N . GLY A 1 99 ? -1.847 -9.164 -11.531 1 94.12 99 GLY A N 1
ATOM 736 C CA . GLY A 1 99 ? -0.743 -9.25 -10.586 1 94.12 99 GLY A CA 1
ATOM 737 C C . GLY A 1 99 ? -0.119 -7.906 -10.273 1 94.12 99 GLY A C 1
ATOM 738 O O . GLY A 1 99 ? 0.963 -7.84 -9.688 1 94.12 99 GLY A O 1
ATOM 739 N N . GLY A 1 100 ? -0.792 -6.789 -10.656 1 97.06 100 GLY A N 1
ATOM 740 C CA . GLY A 1 100 ? -0.178 -5.473 -10.594 1 97.06 100 GLY A CA 1
ATOM 741 C C . GLY A 1 100 ? -0.553 -4.699 -9.336 1 97.06 100 GLY A C 1
ATOM 742 O O . GLY A 1 100 ? -0.122 -3.559 -9.156 1 97.06 100 GLY A O 1
ATOM 743 N N . GLU A 1 101 ? -1.323 -5.277 -8.453 1 97.75 101 GLU A N 1
ATOM 744 C CA . GLU A 1 101 ? -1.817 -4.578 -7.27 1 97.75 101 GLU A CA 1
ATOM 745 C C . GLU A 1 101 ? -0.666 -4.07 -6.406 1 97.75 101 GLU A C 1
ATOM 747 O O . GLU A 1 101 ? -0.662 -2.91 -5.988 1 97.75 101 GLU A O 1
ATOM 752 N N . PRO A 1 102 ? 0.365 -4.918 -6.109 1 97.81 102 PRO A N 1
ATOM 753 C CA . PRO A 1 102 ? 1.477 -4.398 -5.309 1 97.81 102 PRO A CA 1
ATOM 754 C C . PRO A 1 102 ? 2.178 -3.215 -5.973 1 97.81 102 PRO A C 1
ATOM 756 O O . PRO A 1 102 ? 2.535 -2.246 -5.297 1 97.81 102 PRO A O 1
ATOM 759 N N . ALA A 1 103 ? 2.352 -3.303 -7.324 1 98.5 103 ALA A N 1
ATOM 760 C CA . ALA A 1 103 ? 3.012 -2.211 -8.039 1 98.5 103 ALA A CA 1
ATOM 761 C C . ALA A 1 103 ? 2.244 -0.902 -7.863 1 98.5 103 ALA A C 1
ATOM 763 O O . ALA A 1 103 ? 2.846 0.151 -7.637 1 98.5 103 ALA A O 1
ATOM 764 N N . ILE A 1 104 ? 0.971 -0.986 -7.957 1 98.88 104 ILE A N 1
ATOM 765 C CA . ILE A 1 104 ? 0.141 0.204 -7.809 1 98.88 104 ILE A CA 1
ATOM 766 C C . ILE A 1 104 ? 0.232 0.724 -6.375 1 98.88 104 ILE A C 1
ATOM 768 O O . ILE A 1 104 ? 0.42 1.923 -6.156 1 98.88 104 ILE A O 1
ATOM 772 N N . LEU A 1 105 ? 0.102 -0.125 -5.414 1 98.94 105 LEU A N 1
ATOM 773 C CA . LEU A 1 105 ? 0.16 0.289 -4.016 1 98.94 105 LEU A CA 1
ATOM 774 C C . LEU A 1 105 ? 1.511 0.918 -3.689 1 98.94 105 LEU A C 1
ATOM 776 O O . LEU A 1 105 ? 1.571 1.987 -3.078 1 98.94 105 LEU A O 1
ATOM 780 N N . PHE A 1 106 ? 2.596 0.265 -4.129 1 98.94 106 PHE A N 1
ATOM 781 C CA . PHE A 1 106 ? 3.914 0.854 -3.924 1 98.94 106 PHE A CA 1
ATOM 782 C C . PHE A 1 106 ? 4.004 2.227 -4.582 1 98.94 106 PHE A C 1
ATOM 784 O O . PHE A 1 106 ? 4.512 3.176 -3.982 1 98.94 106 PHE A O 1
ATOM 791 N N . SER A 1 107 ? 3.529 2.324 -5.801 1 99 107 SER A N 1
ATOM 792 C CA . SER A 1 107 ? 3.617 3.58 -6.539 1 99 107 SER A CA 1
ATOM 793 C C . SER A 1 107 ? 2.967 4.723 -5.766 1 99 107 SER A C 1
ATOM 795 O O . SER A 1 107 ? 3.574 5.781 -5.586 1 99 107 SER A O 1
ATOM 797 N N . PHE A 1 108 ? 1.847 4.523 -5.27 1 99 108 PHE A N 1
ATOM 798 C CA . PHE A 1 108 ? 1.107 5.625 -4.66 1 99 108 PHE A CA 1
ATOM 799 C C . PHE A 1 108 ? 1.558 5.852 -3.223 1 99 108 PHE A C 1
ATOM 801 O O . PHE A 1 108 ? 1.532 6.98 -2.73 1 99 108 PHE A O 1
ATOM 808 N N . VAL A 1 109 ? 1.978 4.789 -2.449 1 98.94 109 VAL A N 1
ATOM 809 C CA . VAL A 1 109 ? 2.586 4.988 -1.139 1 98.94 109 VAL A CA 1
ATOM 810 C C . VAL A 1 109 ? 3.85 5.832 -1.277 1 98.94 109 VAL A C 1
ATOM 812 O O . VAL A 1 109 ? 4.039 6.801 -0.536 1 98.94 109 VAL A O 1
ATOM 815 N N . PHE A 1 110 ? 4.703 5.496 -2.26 1 99 110 PHE A N 1
ATOM 816 C CA . PHE A 1 110 ? 5.938 6.25 -2.461 1 99 110 PHE A CA 1
ATOM 817 C C . PHE A 1 110 ? 5.637 7.664 -2.947 1 99 110 PHE A C 1
ATOM 819 O O . PHE A 1 110 ? 6.344 8.609 -2.592 1 99 110 PHE A O 1
ATOM 826 N N . LEU A 1 111 ? 4.602 7.785 -3.781 1 98.94 111 LEU A N 1
ATOM 827 C CA . LEU A 1 111 ? 4.215 9.125 -4.203 1 98.94 111 LEU A CA 1
ATOM 828 C C . LEU A 1 111 ? 3.816 9.984 -3.004 1 98.94 111 LEU A C 1
ATOM 830 O O . LEU A 1 111 ? 4.172 11.156 -2.93 1 98.94 111 LEU A O 1
ATOM 834 N N . TYR A 1 112 ? 3.115 9.422 -2.131 1 98.94 112 TYR A N 1
ATOM 835 C CA . TYR A 1 112 ? 2.719 10.164 -0.938 1 98.94 112 TYR A CA 1
ATOM 836 C C . TYR A 1 112 ? 3.936 10.539 -0.1 1 98.94 112 TYR A C 1
ATOM 838 O O . TYR A 1 112 ? 4.035 11.664 0.389 1 98.94 112 TYR A O 1
ATOM 846 N N . LEU A 1 113 ? 4.836 9.602 0.086 1 98.94 113 LEU A N 1
ATOM 847 C CA . LEU A 1 113 ? 6.051 9.891 0.838 1 98.94 113 LEU A CA 1
ATOM 848 C C . LEU A 1 113 ? 6.867 10.984 0.161 1 98.94 113 LEU A C 1
ATOM 850 O O . LEU A 1 113 ? 7.531 11.773 0.835 1 98.94 113 LEU A O 1
ATOM 854 N N . ALA A 1 114 ? 6.789 11.078 -1.137 1 98.94 114 ALA A N 1
ATOM 855 C CA . ALA A 1 114 ? 7.516 12.102 -1.887 1 98.94 114 ALA A CA 1
ATOM 856 C C . ALA A 1 114 ? 7.055 13.5 -1.491 1 98.94 114 ALA A C 1
ATOM 858 O O . ALA A 1 114 ? 7.844 14.445 -1.521 1 98.94 114 ALA A O 1
ATOM 859 N N . VAL A 1 115 ? 5.824 13.586 -1.127 1 98.75 115 VAL A N 1
ATOM 860 C CA . VAL A 1 115 ? 5.32 14.922 -0.839 1 98.75 115 VAL A CA 1
ATOM 861 C C . VAL A 1 115 ? 5.188 15.109 0.671 1 98.75 115 VAL A C 1
ATOM 863 O O . VAL A 1 115 ? 5.316 16.234 1.177 1 98.75 115 VAL A O 1
ATOM 866 N N . ALA A 1 116 ? 4.945 14.07 1.401 1 98.06 116 ALA A N 1
ATOM 867 C CA . ALA A 1 116 ? 4.711 14.148 2.84 1 98.06 116 ALA A CA 1
ATOM 868 C C . ALA A 1 116 ? 6.023 14.094 3.615 1 98.06 116 ALA A C 1
ATOM 870 O O . ALA A 1 116 ? 6.09 14.508 4.773 1 98.06 116 ALA A O 1
ATOM 871 N N . GLY A 1 117 ? 7.031 13.406 3.037 1 97.62 117 GLY A N 1
ATOM 872 C CA . GLY A 1 117 ? 8.305 13.242 3.713 1 97.62 117 GLY A CA 1
ATOM 873 C C . GLY A 1 117 ? 8.406 11.945 4.488 1 97.62 117 GLY A C 1
ATOM 874 O O . GLY A 1 117 ? 7.57 11.055 4.328 1 97.62 117 GLY A O 1
ATOM 875 N N . GLY A 1 118 ? 9.484 11.852 5.25 1 97.81 118 GLY A N 1
ATOM 876 C CA . GLY A 1 118 ? 9.867 10.57 5.824 1 97.81 118 GLY A CA 1
ATOM 877 C C . GLY A 1 118 ? 9.273 10.328 7.199 1 97.81 118 GLY A C 1
ATOM 878 O O . GLY A 1 118 ? 9.43 9.25 7.77 1 97.81 118 GLY A O 1
ATOM 879 N N . GLY A 1 119 ? 8.57 11.266 7.781 1 97.06 119 GLY A N 1
ATOM 880 C CA . GLY A 1 119 ? 8.023 11.117 9.125 1 97.06 119 GLY A CA 1
ATOM 881 C C . GLY A 1 119 ? 9.039 11.406 10.211 1 97.06 119 GLY A C 1
ATOM 882 O O . GLY A 1 119 ? 10.18 11.773 9.922 1 97.06 119 GLY A O 1
ATOM 883 N N . ILE A 1 120 ? 8.648 11.18 11.445 1 97.88 120 ILE A N 1
ATOM 884 C CA . ILE A 1 120 ? 9.414 11.695 12.57 1 97.88 120 ILE A CA 1
ATOM 885 C C . ILE A 1 120 ? 10.523 10.703 12.938 1 97.88 120 ILE A C 1
ATOM 887 O O . ILE A 1 120 ? 11.469 11.062 13.641 1 97.88 120 ILE A O 1
ATOM 891 N N . TRP A 1 121 ? 10.375 9.453 12.523 1 98.44 121 TRP A N 1
ATOM 892 C CA . TRP A 1 121 ? 11.43 8.469 12.734 1 98.44 121 TRP A CA 1
ATOM 893 C C . TRP A 1 121 ? 12.273 8.305 11.477 1 98.44 121 TRP A C 1
ATOM 895 O O . TRP A 1 121 ? 12.461 7.191 10.984 1 98.44 121 TRP A O 1
ATOM 905 N N . SER A 1 122 ? 12.789 9.43 10.977 1 98.56 122 SER A N 1
ATOM 906 C CA . SER A 1 122 ? 13.586 9.438 9.758 1 98.56 122 SER A CA 1
ATOM 907 C C . SER A 1 122 ? 14.938 10.117 9.984 1 98.56 122 SER A C 1
ATOM 909 O O . SER A 1 122 ? 15.062 10.984 10.852 1 98.56 122 SER A O 1
ATOM 911 N N . LEU A 1 123 ? 15.938 9.719 9.227 1 98.5 123 LEU A N 1
ATOM 912 C CA . LEU A 1 123 ? 17.219 10.414 9.258 1 98.5 123 LEU A CA 1
ATOM 913 C C . LEU A 1 123 ? 17.078 11.836 8.734 1 98.5 123 LEU A C 1
ATOM 915 O O . LEU A 1 123 ? 17.781 12.75 9.188 1 98.5 123 LEU A O 1
ATOM 919 N N . ASP A 1 124 ? 16.172 12.031 7.781 1 97.44 124 ASP A N 1
ATOM 920 C CA . ASP A 1 124 ? 15.875 13.391 7.32 1 97.44 124 ASP A CA 1
ATOM 921 C C . ASP A 1 124 ? 15.477 14.289 8.484 1 97.44 124 ASP A C 1
ATOM 923 O O . ASP A 1 124 ? 15.867 15.461 8.539 1 97.44 124 ASP A O 1
ATOM 927 N N . ALA A 1 125 ? 14.656 13.758 9.422 1 95.31 125 ALA A N 1
ATOM 928 C CA . ALA A 1 125 ? 14.164 14.523 10.562 1 95.31 125 ALA A CA 1
ATOM 929 C C . ALA A 1 125 ? 15.289 14.828 11.547 1 95.31 125 ALA A C 1
ATOM 931 O O . ALA A 1 125 ? 15.305 15.883 12.18 1 95.31 125 ALA A O 1
ATOM 932 N N . LEU A 1 126 ? 16.203 13.938 11.672 1 94.19 126 LEU A N 1
ATOM 933 C CA . LEU A 1 126 ? 17.328 14.117 12.586 1 94.19 126 LEU A CA 1
ATOM 934 C C . LEU A 1 126 ? 18.266 15.219 12.094 1 94.19 126 LEU A C 1
ATOM 936 O O . LEU A 1 126 ? 18.781 16 12.891 1 94.19 126 LEU A O 1
ATOM 940 N N . VAL A 1 127 ? 18.438 15.289 10.859 1 89.56 127 VAL A N 1
ATOM 941 C CA . VAL A 1 127 ? 19.359 16.266 10.281 1 89.56 127 VAL A CA 1
ATOM 942 C C . VAL A 1 127 ? 18.734 17.656 10.352 1 89.56 127 VAL A C 1
ATOM 944 O O . VAL A 1 127 ? 19.438 18.641 10.617 1 89.56 127 VAL A O 1
ATOM 947 N N . ARG A 1 128 ? 17.453 17.75 10.086 1 83.62 128 ARG A N 1
ATOM 948 C CA . ARG A 1 128 ? 16.766 19.047 10.133 1 83.62 128 ARG A CA 1
ATOM 949 C C . ARG A 1 128 ? 16.734 19.594 11.555 1 83.62 128 ARG A C 1
ATOM 951 O O . ARG A 1 128 ? 16.719 20.812 11.758 1 83.62 128 ARG A O 1
ATOM 958 N N . LYS A 1 129 ? 16.703 18.797 12.555 1 74.06 129 LYS A N 1
ATOM 959 C CA . LYS A 1 129 ? 16.688 19.219 13.945 1 74.06 129 LYS A CA 1
ATOM 960 C C . LYS A 1 129 ? 18.078 19.672 14.398 1 74.06 129 LYS A C 1
ATOM 962 O O . LYS A 1 129 ? 18.219 20.266 15.469 1 74.06 129 LYS A O 1
ATOM 967 N N . ARG A 1 130 ? 19.078 19.469 13.664 1 61.88 130 ARG A N 1
ATOM 968 C CA . ARG A 1 130 ? 20.406 19.906 14.094 1 61.88 130 ARG A CA 1
ATOM 969 C C . ARG A 1 130 ? 20.562 21.406 13.938 1 61.88 130 ARG A C 1
ATOM 971 O O . ARG A 1 130 ? 20.297 21.953 12.867 1 61.88 130 ARG A O 1
ATOM 978 N N . PRO A 1 131 ? 20.812 22.188 15.227 1 53.19 131 PRO A N 1
ATOM 979 C CA . PRO A 1 131 ? 21.109 23.609 15.281 1 53.19 131 PRO A CA 1
ATOM 980 C C . PRO A 1 131 ? 22.297 24.016 14.43 1 53.19 131 PRO A C 1
ATOM 982 O O . PRO A 1 131 ? 23.188 23.188 14.188 1 53.19 131 PRO A O 1
ATOM 985 N N . MET B 1 1 ? 12.93 25.891 -2.041 1 49.66 1 MET B N 1
ATOM 986 C CA . MET B 1 1 ? 12.453 24.656 -2.652 1 49.66 1 MET B CA 1
ATOM 987 C C . MET B 1 1 ? 10.938 24.547 -2.539 1 49.66 1 MET B C 1
ATOM 989 O O . MET B 1 1 ? 10.352 25.016 -1.567 1 49.66 1 MET B O 1
ATOM 993 N N . PRO B 1 2 ? 10.234 24.422 -3.688 1 63.62 2 PRO B N 1
ATOM 994 C CA . PRO B 1 2 ? 8.773 24.453 -3.559 1 63.62 2 PRO B CA 1
ATOM 995 C C . PRO B 1 2 ? 8.266 23.609 -2.389 1 63.62 2 PRO B C 1
ATOM 997 O O . PRO B 1 2 ? 8.875 22.609 -2.037 1 63.62 2 PRO B O 1
ATOM 1000 N N . ASN B 1 3 ? 7.543 24.219 -1.571 1 89.94 3 ASN B N 1
ATOM 1001 C CA . ASN B 1 3 ? 6.977 23.547 -0.41 1 89.94 3 ASN B CA 1
ATOM 1002 C C . ASN B 1 3 ? 6.102 22.359 -0.821 1 89.94 3 ASN B C 1
ATOM 1004 O O . ASN B 1 3 ? 4.922 22.531 -1.133 1 89.94 3 ASN B O 1
ATOM 1008 N N . LEU B 1 4 ? 6.676 21.125 -1.029 1 94.56 4 LEU B N 1
ATOM 1009 C CA . LEU B 1 4 ? 5.992 19.922 -1.48 1 94.56 4 LEU B CA 1
ATOM 1010 C C . LEU B 1 4 ? 4.867 19.547 -0.522 1 94.56 4 LEU B C 1
ATOM 1012 O O . LEU B 1 4 ? 3.975 18.766 -0.88 1 94.56 4 LEU B O 1
ATOM 1016 N N . ASP B 1 5 ? 4.848 20.188 0.62 1 94.44 5 ASP B N 1
ATOM 1017 C CA . ASP B 1 5 ? 3.875 19.828 1.647 1 94.44 5 ASP B CA 1
ATOM 1018 C C . ASP B 1 5 ? 2.463 20.234 1.228 1 94.44 5 ASP B C 1
ATOM 1020 O O . ASP B 1 5 ? 1.483 19.641 1.682 1 94.44 5 ASP B O 1
ATOM 1024 N N . ILE B 1 6 ? 2.365 21.234 0.411 1 96.06 6 ILE B N 1
ATOM 1025 C CA . ILE B 1 6 ? 1.062 21.734 -0.014 1 96.06 6 ILE B CA 1
ATOM 1026 C C . ILE B 1 6 ? 0.322 20.656 -0.797 1 96.06 6 ILE B C 1
ATOM 1028 O O . ILE B 1 6 ? -0.901 20.719 -0.941 1 96.06 6 ILE B O 1
ATOM 1032 N N . TRP B 1 7 ? 1.047 19.625 -1.304 1 97.88 7 TRP B N 1
ATOM 1033 C CA . TRP B 1 7 ? 0.458 18.578 -2.133 1 97.88 7 TRP B CA 1
ATOM 1034 C C . TRP B 1 7 ? 0.023 17.391 -1.284 1 97.88 7 TRP B C 1
ATOM 1036 O O . TRP B 1 7 ? -0.727 16.516 -1.749 1 97.88 7 TRP B O 1
ATOM 1046 N N . ALA B 1 8 ? 0.474 17.281 -0.061 1 97.94 8 ALA B N 1
ATOM 1047 C CA . ALA B 1 8 ? 0.291 16.094 0.771 1 97.94 8 ALA B CA 1
ATOM 1048 C C . ALA B 1 8 ? -1.19 15.797 0.97 1 97.94 8 ALA B C 1
ATOM 1050 O O . ALA B 1 8 ? -1.618 14.648 0.825 1 97.94 8 ALA B O 1
ATOM 1051 N N . PRO B 1 9 ? -2.055 16.828 1.199 1 97.5 9 PRO B N 1
ATOM 1052 C CA . PRO B 1 9 ? -3.469 16.5 1.388 1 97.5 9 PRO B CA 1
ATOM 1053 C C . PRO B 1 9 ? -4.121 15.953 0.118 1 97.5 9 PRO B C 1
ATOM 1055 O O . PRO B 1 9 ? -5.008 15.102 0.192 1 97.5 9 PRO B O 1
ATOM 1058 N N . ARG B 1 10 ? -3.725 16.453 -0.979 1 98.5 10 ARG B N 1
ATOM 1059 C CA . ARG B 1 10 ? -4.273 15.984 -2.248 1 98.5 10 ARG B CA 1
ATOM 1060 C C . ARG B 1 10 ? -3.793 14.578 -2.574 1 98.5 10 ARG B C 1
ATOM 1062 O O . ARG B 1 10 ? -4.582 13.719 -2.979 1 98.5 10 ARG B O 1
ATOM 1069 N N . VAL B 1 11 ? -2.539 14.328 -2.357 1 98.88 11 VAL B N 1
ATOM 1070 C CA . VAL B 1 11 ? -1.974 13.023 -2.686 1 98.88 11 VAL B CA 1
ATOM 1071 C C . VAL B 1 11 ? -2.445 11.984 -1.669 1 98.88 11 VAL B C 1
ATOM 1073 O O . VAL B 1 11 ? -2.65 10.82 -2.014 1 98.88 11 VAL B O 1
ATOM 1076 N N . LEU B 1 12 ? -2.703 12.398 -0.439 1 98.88 12 LEU B N 1
ATOM 1077 C CA . LEU B 1 12 ? -3.33 11.5 0.525 1 98.88 12 LEU B CA 1
ATOM 1078 C C . LEU B 1 12 ? -4.695 11.031 0.029 1 98.88 12 LEU B C 1
ATOM 1080 O O . LEU B 1 12 ? -5.031 9.852 0.142 1 98.88 12 LEU B O 1
ATOM 1084 N N . SER B 1 13 ? -5.484 11.961 -0.539 1 98.94 13 SER B N 1
ATOM 1085 C CA . SER B 1 13 ? -6.781 11.609 -1.101 1 98.94 13 SER B CA 1
ATOM 1086 C C . SER B 1 13 ? -6.637 10.594 -2.232 1 98.94 13 SER B C 1
ATOM 1088 O O . SER B 1 13 ? -7.418 9.648 -2.326 1 98.94 13 SER B O 1
ATOM 1090 N N . LEU B 1 14 ? -5.652 10.797 -3.023 1 98.94 14 LEU B N 1
ATOM 1091 C CA . LEU B 1 14 ? -5.418 9.883 -4.137 1 98.94 14 LEU B CA 1
ATOM 1092 C C . LEU B 1 14 ? -5.039 8.492 -3.627 1 98.94 14 LEU B C 1
ATOM 1094 O O . LEU B 1 14 ? -5.559 7.484 -4.113 1 98.94 14 LEU B O 1
ATOM 1098 N N . LEU B 1 15 ? -4.133 8.445 -2.697 1 98.94 15 LEU B N 1
ATOM 1099 C CA . LEU B 1 15 ? -3.734 7.172 -2.102 1 98.94 15 LEU B CA 1
ATOM 1100 C C . LEU B 1 15 ? -4.941 6.441 -1.522 1 98.94 15 LEU B C 1
ATOM 1102 O O . LEU B 1 15 ? -5.113 5.242 -1.746 1 98.94 15 LEU B O 1
ATOM 1106 N N . ARG B 1 16 ? -5.758 7.148 -0.809 1 98.94 16 ARG B N 1
ATOM 1107 C CA . ARG B 1 16 ? -6.961 6.582 -0.21 1 98.94 16 ARG B CA 1
ATOM 1108 C C . ARG B 1 16 ? -7.875 5.988 -1.276 1 98.94 16 ARG B C 1
ATOM 1110 O O . ARG B 1 16 ? -8.305 4.84 -1.164 1 98.94 16 ARG B O 1
ATOM 1117 N N . ILE B 1 17 ? -8.188 6.762 -2.277 1 98.94 17 ILE B N 1
ATOM 1118 C CA . ILE B 1 17 ? -9.133 6.363 -3.314 1 98.94 17 ILE B CA 1
ATOM 1119 C C . ILE B 1 17 ? -8.617 5.125 -4.039 1 98.94 17 ILE B C 1
ATOM 1121 O O . ILE B 1 17 ? -9.336 4.141 -4.199 1 98.94 17 ILE B O 1
ATOM 1125 N N . ILE B 1 18 ? -7.363 5.145 -4.445 1 98.94 18 ILE B N 1
ATOM 1126 C CA . ILE B 1 18 ? -6.777 4.059 -5.223 1 98.94 18 ILE B CA 1
ATOM 1127 C C . ILE B 1 18 ? -6.707 2.791 -4.371 1 98.94 18 ILE B C 1
ATOM 1129 O O . ILE B 1 18 ? -7.129 1.719 -4.809 1 98.94 18 ILE B O 1
ATOM 1133 N N . ALA B 1 19 ? -6.199 2.879 -3.125 1 98.94 19 ALA B N 1
ATOM 1134 C CA . ALA B 1 19 ? -6.098 1.719 -2.242 1 98.94 19 ALA B CA 1
ATOM 1135 C C . ALA B 1 19 ? -7.477 1.127 -1.957 1 98.94 19 ALA B C 1
ATOM 1137 O O . ALA B 1 19 ? -7.648 -0.094 -1.974 1 98.94 19 ALA B O 1
ATOM 1138 N N . ALA B 1 20 ? -8.438 1.995 -1.724 1 98.94 20 ALA B N 1
ATOM 1139 C CA . ALA B 1 20 ? -9.781 1.532 -1.387 1 98.94 20 ALA B CA 1
ATOM 1140 C C . ALA B 1 20 ? -10.422 0.814 -2.568 1 98.94 20 ALA B C 1
ATOM 1142 O O . ALA B 1 20 ? -11.117 -0.193 -2.389 1 98.94 20 ALA B O 1
ATOM 1143 N N . LEU B 1 21 ? -10.227 1.306 -3.742 1 98.88 21 LEU B N 1
ATOM 1144 C CA . LEU B 1 21 ? -10.812 0.681 -4.922 1 98.88 21 LEU B CA 1
ATOM 1145 C C . LEU B 1 21 ? -10.18 -0.678 -5.191 1 98.88 21 LEU B C 1
ATOM 1147 O O . LEU B 1 21 ? -10.875 -1.635 -5.543 1 98.88 21 LEU B O 1
ATOM 1151 N N . LEU B 1 22 ? -8.875 -0.75 -5.074 1 98.81 22 LEU B N 1
ATOM 1152 C CA . LEU B 1 22 ? -8.195 -2.035 -5.199 1 98.81 22 LEU B CA 1
ATOM 1153 C C . LEU B 1 22 ? -8.727 -3.033 -4.176 1 98.81 22 LEU B C 1
ATOM 1155 O O . LEU B 1 22 ? -8.992 -4.191 -4.512 1 98.81 22 LEU B O 1
ATOM 1159 N N . PHE B 1 23 ? -8.867 -2.561 -2.959 1 98.81 23 PHE B N 1
ATOM 1160 C CA . PHE B 1 23 ? -9.344 -3.373 -1.846 1 98.81 23 PHE B CA 1
ATOM 1161 C C . PHE B 1 23 ? -10.766 -3.854 -2.094 1 98.81 23 PHE B C 1
ATOM 1163 O O . PHE B 1 23 ? -11.078 -5.031 -1.891 1 98.81 23 PHE B O 1
ATOM 1170 N N . LEU B 1 24 ? -11.641 -2.949 -2.551 1 98.75 24 LEU B N 1
ATOM 1171 C CA . LEU B 1 24 ? -13.039 -3.211 -2.842 1 98.75 24 LEU B CA 1
ATOM 1172 C C . LEU B 1 24 ? -13.188 -4.32 -3.881 1 98.75 24 LEU B C 1
ATOM 1174 O O . LEU B 1 24 ? -14.094 -5.145 -3.793 1 98.75 24 LEU B O 1
ATOM 1178 N N . GLU B 1 25 ? -12.344 -4.34 -4.789 1 98.19 25 GLU B N 1
ATOM 1179 C CA . GLU B 1 25 ? -12.375 -5.336 -5.855 1 98.19 25 GLU B CA 1
ATOM 1180 C C . GLU B 1 25 ? -12.266 -6.75 -5.293 1 98.19 25 GLU B C 1
ATOM 1182 O O . GLU B 1 25 ? -12.883 -7.68 -5.824 1 98.19 25 GLU B O 1
ATOM 1187 N N . HIS B 1 26 ? -11.539 -6.93 -4.254 1 98.12 26 HIS B N 1
ATOM 1188 C CA . HIS B 1 26 ? -11.398 -8.25 -3.646 1 98.12 26 HIS B CA 1
ATOM 1189 C C . HIS B 1 26 ? -12.734 -8.773 -3.141 1 98.12 26 HIS B C 1
ATOM 1191 O O . HIS B 1 26 ? -13.039 -9.961 -3.279 1 98.12 26 HIS B O 1
ATOM 1197 N N . GLY B 1 27 ? -13.508 -7.898 -2.52 1 98.38 27 GLY B N 1
ATOM 1198 C CA . GLY B 1 27 ? -14.836 -8.289 -2.088 1 98.38 27 GLY B CA 1
ATOM 1199 C C . GLY B 1 27 ? -15.75 -8.68 -3.236 1 98.38 27 GLY B C 1
ATOM 1200 O O . GLY B 1 27 ? -16.484 -9.664 -3.146 1 98.38 27 GLY B O 1
ATOM 1201 N N . LEU B 1 28 ? -15.664 -7.91 -4.301 1 98.44 28 LEU B N 1
ATOM 1202 C CA . LEU B 1 28 ? -16.484 -8.203 -5.477 1 98.44 28 LEU B CA 1
ATOM 1203 C C . LEU B 1 28 ? -16.109 -9.555 -6.078 1 98.44 28 LEU B C 1
ATOM 1205 O O . LEU B 1 28 ? -16.984 -10.297 -6.523 1 98.44 28 LEU B O 1
ATOM 1209 N N . MET B 1 29 ? -14.891 -9.828 -6.121 1 98.19 29 MET B N 1
ATOM 1210 C CA . MET B 1 29 ? -14.445 -11.102 -6.672 1 98.19 29 MET B CA 1
ATOM 1211 C C . MET B 1 29 ? -14.953 -12.266 -5.832 1 98.19 29 MET B C 1
ATOM 1213 O O . MET B 1 29 ? -15.305 -13.32 -6.371 1 98.19 29 MET B O 1
ATOM 1217 N N . LYS B 1 30 ? -15.055 -12.086 -4.492 1 97.69 30 LYS B N 1
ATOM 1218 C CA . LYS B 1 30 ? -15.453 -13.164 -3.592 1 97.69 30 LYS B CA 1
ATOM 1219 C C . LYS B 1 30 ? -16.938 -13.453 -3.705 1 97.69 30 LYS B C 1
ATOM 1221 O O . LYS B 1 30 ? -17.359 -14.617 -3.719 1 97.69 30 LYS B O 1
ATOM 1226 N N . VAL B 1 31 ? -17.734 -12.445 -3.896 1 96.25 31 VAL B N 1
ATOM 1227 C CA . VAL B 1 31 ? -19.156 -12.68 -3.75 1 96.25 31 VAL B CA 1
ATOM 1228 C C . VAL B 1 31 ? -19.844 -12.602 -5.113 1 96.25 31 VAL B C 1
ATOM 1230 O O . VAL B 1 31 ? -20.875 -13.234 -5.336 1 96.25 31 VAL B O 1
ATOM 1233 N N . PHE B 1 32 ? -19.234 -11.844 -6.059 1 96.88 32 PHE B N 1
ATOM 1234 C CA . PHE B 1 32 ? -19.938 -11.633 -7.316 1 96.88 32 PHE B CA 1
ATOM 1235 C C . PHE B 1 32 ? -19.125 -12.18 -8.484 1 96.88 32 PHE B C 1
ATOM 1237 O O . PHE B 1 32 ? -19.531 -12.055 -9.641 1 96.88 32 PHE B O 1
ATOM 1244 N N . ASN B 1 33 ? -17.938 -12.727 -8.195 1 96.88 33 ASN B N 1
ATOM 1245 C CA . ASN B 1 33 ? -17.031 -13.195 -9.25 1 96.88 33 ASN B CA 1
ATOM 1246 C C . ASN B 1 33 ? -16.734 -12.094 -10.266 1 96.88 33 ASN B C 1
ATOM 1248 O O . ASN B 1 33 ? -16.688 -12.352 -11.469 1 96.88 33 ASN B O 1
ATOM 1252 N N . PHE B 1 34 ? -16.672 -10.93 -9.812 1 96.94 34 PHE B N 1
ATOM 1253 C CA . PHE B 1 34 ? -16.328 -9.805 -10.672 1 96.94 34 PHE B CA 1
ATOM 1254 C C . PHE B 1 34 ? -15 -9.188 -10.242 1 96.94 34 PHE B C 1
ATOM 1256 O O . PHE B 1 34 ? -14.805 -8.883 -9.07 1 96.94 34 PHE B O 1
ATOM 1263 N N . PRO B 1 35 ? -14.148 -8.797 -11.203 1 97.19 35 PRO B N 1
ATOM 1264 C CA . PRO B 1 35 ? -14.234 -9.117 -12.633 1 97.19 35 PRO B CA 1
ATOM 1265 C C . PRO B 1 35 ? -14.062 -10.609 -12.914 1 97.19 35 PRO B C 1
ATOM 1267 O O . PRO B 1 35 ? -14.344 -11.062 -14.023 1 97.19 35 PRO B O 1
ATOM 1270 N N . ALA B 1 36 ? -13.562 -11.398 -12.039 1 96.44 36 ALA B N 1
ATOM 1271 C CA . ALA B 1 36 ? -13.469 -12.859 -12.016 1 96.44 36 ALA B CA 1
ATOM 1272 C C . ALA B 1 36 ? -13.516 -13.391 -10.586 1 96.44 36 ALA B C 1
ATOM 1274 O O . ALA B 1 36 ? -13.406 -12.617 -9.625 1 96.44 36 ALA B O 1
ATOM 1275 N N . ALA B 1 37 ? -13.656 -14.68 -10.484 1 95.38 37 ALA B N 1
ATOM 1276 C CA . ALA B 1 37 ? -13.594 -15.281 -9.156 1 95.38 37 ALA B CA 1
ATOM 1277 C C . ALA B 1 37 ? -12.203 -15.141 -8.555 1 95.38 37 ALA B C 1
ATOM 1279 O O . ALA B 1 37 ? -11.203 -15.18 -9.273 1 95.38 37 ALA B O 1
ATOM 1280 N N . GLN B 1 38 ? -12.195 -14.938 -7.223 1 92.69 38 GLN B N 1
ATOM 1281 C CA . GLN B 1 38 ? -10.906 -14.906 -6.551 1 92.69 38 GLN B CA 1
ATOM 1282 C C . GLN B 1 38 ? -10.195 -16.25 -6.664 1 92.69 38 GLN B C 1
ATOM 1284 O O . GLN B 1 38 ? -10.742 -17.281 -6.27 1 92.69 38 GLN B O 1
ATOM 1289 N N . GLU B 1 39 ? -9.055 -16.203 -7.184 1 87.25 39 GLU B N 1
ATOM 1290 C CA . GLU B 1 39 ? -8.281 -17.422 -7.371 1 87.25 39 GLU B CA 1
ATOM 1291 C C . GLU B 1 39 ? -8.016 -18.125 -6.035 1 87.25 39 GLU B C 1
ATOM 1293 O O . GLU B 1 39 ? -7.617 -17.484 -5.062 1 87.25 39 GLU B O 1
ATOM 1298 N N . GLY B 1 40 ? -8.359 -19.438 -5.949 1 86.19 40 GLY B N 1
ATOM 1299 C CA . GLY B 1 40 ? -8.055 -20.234 -4.77 1 86.19 40 GLY B CA 1
ATOM 1300 C C . GLY B 1 40 ? -9.164 -20.188 -3.732 1 86.19 40 GLY B C 1
ATOM 1301 O O . GLY B 1 40 ? -9.102 -20.922 -2.734 1 86.19 40 GLY B O 1
ATOM 1302 N N . ALA B 1 41 ? -10.07 -19.312 -3.945 1 89 41 ALA B N 1
ATOM 1303 C CA . ALA B 1 41 ? -11.156 -19.25 -2.971 1 89 41 ALA B CA 1
ATOM 1304 C C . ALA B 1 41 ? -12.055 -20.469 -3.061 1 89 41 ALA B C 1
ATOM 1306 O O . ALA B 1 41 ? -12.453 -20.875 -4.152 1 89 41 ALA B O 1
ATOM 1307 N N . PRO B 1 42 ? -12.391 -20.969 -1.929 1 90.88 42 PRO B N 1
ATOM 1308 C CA . PRO B 1 42 ? -13.289 -22.125 -1.929 1 90.88 42 PRO B CA 1
ATOM 1309 C C . PRO B 1 42 ? -14.711 -21.766 -2.365 1 90.88 42 PRO B C 1
ATOM 1311 O O . PRO B 1 42 ? -15.117 -20.609 -2.271 1 90.88 42 PRO B O 1
ATOM 1314 N N . ASN B 1 43 ? -15.422 -22.812 -2.895 1 89.12 43 ASN B N 1
ATOM 1315 C CA . ASN B 1 43 ? -16.844 -22.734 -3.205 1 89.12 43 ASN B CA 1
ATOM 1316 C C . ASN B 1 43 ? -17.609 -23.906 -2.602 1 89.12 43 ASN B C 1
ATOM 1318 O O . ASN B 1 43 ? -17.359 -25.062 -2.938 1 89.12 43 ASN B O 1
ATOM 1322 N N . PRO B 1 44 ? -18.562 -23.703 -1.662 1 94.19 44 PRO B N 1
ATOM 1323 C CA . PRO B 1 44 ? -19.078 -22.391 -1.275 1 94.19 44 PRO B CA 1
ATOM 1324 C C . PRO B 1 44 ? -18.109 -21.625 -0.382 1 94.19 44 PRO B C 1
ATOM 1326 O O . PRO B 1 44 ? -17.25 -22.219 0.266 1 94.19 44 PRO B O 1
ATOM 1329 N N . LEU B 1 45 ? -18.281 -20.266 -0.353 1 94.94 45 LEU B N 1
ATOM 1330 C CA . LEU B 1 45 ? -17.422 -19.422 0.475 1 94.94 45 LEU B CA 1
ATOM 1331 C C . LEU B 1 45 ? -17.672 -19.688 1.957 1 94.94 45 LEU B C 1
ATOM 1333 O O . LEU B 1 45 ? -18.812 -19.672 2.412 1 94.94 45 LEU B O 1
ATOM 1337 N N . PRO B 1 46 ? -16.625 -19.938 2.662 1 95.88 46 PRO B N 1
ATOM 1338 C CA . PRO B 1 46 ? -16.797 -20.016 4.113 1 95.88 46 PRO B CA 1
ATOM 1339 C C . PRO B 1 46 ? -17.281 -18.703 4.719 1 95.88 46 PRO B C 1
ATOM 1341 O O . PRO B 1 46 ? -17.078 -17.641 4.141 1 95.88 46 PRO B O 1
ATOM 1344 N N . VAL B 1 47 ? -17.875 -18.781 5.812 1 96.75 47 VAL B N 1
ATOM 1345 C CA . VAL B 1 47 ? -18.5 -17.641 6.477 1 96.75 47 VAL B CA 1
ATOM 1346 C C . VAL B 1 47 ? -17.484 -16.531 6.684 1 96.75 47 VAL B C 1
ATOM 1348 O O . VAL B 1 47 ? -17.781 -15.359 6.48 1 96.75 47 VAL B O 1
ATOM 1351 N N . MET B 1 48 ? -16.297 -16.906 7.062 1 96.81 48 MET B N 1
ATOM 1352 C CA . MET B 1 48 ? -15.242 -15.914 7.305 1 96.81 48 MET B CA 1
ATOM 1353 C C . MET B 1 48 ? -14.969 -15.086 6.051 1 96.81 48 MET B C 1
ATOM 1355 O O . MET B 1 48 ? -14.758 -13.875 6.133 1 96.81 48 MET B O 1
ATOM 1359 N N . LEU B 1 49 ? -14.977 -15.688 4.902 1 97 49 LEU B N 1
ATOM 1360 C CA . LEU B 1 49 ? -14.695 -14.977 3.654 1 97 49 LEU B CA 1
ATOM 1361 C C . LEU B 1 49 ? -15.906 -14.172 3.203 1 97 49 LEU B C 1
ATOM 1363 O O . LEU B 1 49 ? -15.758 -13.133 2.549 1 97 49 LEU B O 1
ATOM 1367 N N . VAL B 1 50 ? -17.078 -14.602 3.604 1 97.62 50 VAL B N 1
ATOM 1368 C CA . VAL B 1 50 ? -18.281 -13.812 3.332 1 97.62 50 VAL B CA 1
ATOM 1369 C C . VAL B 1 50 ? -18.234 -12.516 4.137 1 97.62 50 VAL B C 1
ATOM 1371 O O . VAL B 1 50 ? -18.516 -11.445 3.609 1 97.62 50 VAL B O 1
ATOM 1374 N N . VAL B 1 51 ? -17.906 -12.656 5.398 1 98.25 51 VAL B N 1
ATOM 1375 C CA . VAL B 1 51 ? -17.781 -11.484 6.262 1 98.25 51 VAL B CA 1
ATOM 1376 C C . VAL B 1 51 ? -16.688 -10.562 5.719 1 98.25 51 VAL B C 1
ATOM 1378 O O . VAL B 1 51 ? -16.875 -9.344 5.629 1 98.25 51 VAL B O 1
ATOM 1381 N N . ALA B 1 52 ? -15.547 -11.188 5.336 1 98.5 52 ALA B N 1
ATOM 1382 C CA . ALA B 1 52 ? -14.461 -10.406 4.75 1 98.5 52 ALA B CA 1
ATOM 1383 C C . ALA B 1 52 ? -14.93 -9.648 3.514 1 98.5 52 ALA B C 1
ATOM 1385 O O . ALA B 1 52 ? -14.617 -8.469 3.342 1 98.5 52 ALA B O 1
ATOM 1386 N N . ALA B 1 53 ? -15.648 -10.32 2.668 1 98.56 53 ALA B N 1
ATOM 1387 C CA . ALA B 1 53 ? -16.156 -9.711 1.444 1 98.56 53 ALA B CA 1
ATOM 1388 C C . ALA B 1 53 ? -17.062 -8.523 1.762 1 98.56 53 ALA B C 1
ATOM 1390 O O . ALA B 1 53 ? -16.984 -7.48 1.107 1 98.56 53 ALA B O 1
ATOM 1391 N N . GLY B 1 54 ? -17.906 -8.688 2.768 1 98.75 54 GLY B N 1
ATOM 1392 C CA . GLY B 1 54 ? -18.766 -7.59 3.195 1 98.75 54 GLY B CA 1
ATOM 1393 C C . GLY B 1 54 ? -17.984 -6.371 3.65 1 98.75 54 GLY B C 1
ATOM 1394 O O . GLY B 1 54 ? -18.312 -5.242 3.273 1 98.75 54 GLY B O 1
ATOM 1395 N N . LEU B 1 55 ? -16.984 -6.59 4.461 1 98.94 55 LEU B N 1
ATOM 1396 C CA . LEU B 1 55 ? -16.125 -5.504 4.918 1 98.94 55 LEU B CA 1
ATOM 1397 C C . LEU B 1 55 ? -15.414 -4.848 3.746 1 98.94 55 LEU B C 1
ATOM 1399 O O . LEU B 1 55 ? -15.281 -3.621 3.703 1 98.94 55 LEU B O 1
ATOM 1403 N N . GLU B 1 56 ? -14.969 -5.645 2.834 1 98.94 56 GLU B N 1
ATOM 1404 C CA . GLU B 1 56 ? -14.219 -5.133 1.688 1 98.94 56 GLU B CA 1
ATOM 1405 C C . GLU B 1 56 ? -15.109 -4.277 0.788 1 98.94 56 GLU B C 1
ATOM 1407 O O . GLU B 1 56 ? -14.695 -3.207 0.336 1 98.94 56 GLU B O 1
ATOM 1412 N N . ILE B 1 57 ? -16.312 -4.719 0.582 1 98.88 57 ILE B N 1
ATOM 1413 C CA . ILE B 1 57 ? -17.203 -3.998 -0.315 1 98.88 57 ILE B CA 1
ATOM 1414 C C . ILE B 1 57 ? -17.719 -2.74 0.377 1 98.88 57 ILE B C 1
ATOM 1416 O O . ILE B 1 57 ? -17.562 -1.63 -0.132 1 98.88 57 ILE B O 1
ATOM 1420 N N . VAL B 1 58 ? -18.281 -2.877 1.568 1 98.94 58 VAL B N 1
ATOM 1421 C CA . VAL B 1 58 ? -18.891 -1.748 2.27 1 98.94 58 VAL B CA 1
ATOM 1422 C C . VAL B 1 58 ? -17.797 -0.822 2.795 1 98.94 58 VAL B C 1
ATOM 1424 O O . VAL B 1 58 ? -17.828 0.388 2.562 1 98.94 58 VAL B O 1
ATOM 1427 N N . GLY B 1 59 ? -16.844 -1.428 3.494 1 98.94 59 GLY B N 1
ATOM 1428 C CA . GLY B 1 59 ? -15.75 -0.637 4.039 1 98.94 59 GLY B CA 1
ATOM 1429 C C . GLY B 1 59 ? -14.891 0.017 2.971 1 98.94 59 GLY B C 1
ATOM 1430 O O . GLY B 1 59 ? -14.562 1.2 3.07 1 98.94 59 GLY B O 1
ATOM 1431 N N . GLY B 1 60 ? -14.516 -0.805 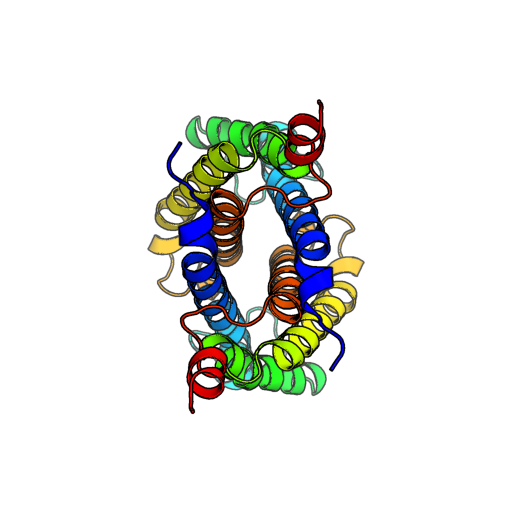1.922 1 98.94 60 GLY B N 1
ATOM 1432 C CA . GLY B 1 60 ? -13.797 -0.224 0.8 1 98.94 60 GLY B CA 1
ATOM 1433 C C . GLY B 1 60 ? -14.547 0.911 0.131 1 98.94 60 GLY B C 1
ATOM 1434 O O . GLY B 1 60 ? -13.953 1.929 -0.231 1 98.94 60 GLY B O 1
ATOM 1435 N N . GLY B 1 61 ? -15.836 0.743 -0.051 1 98.94 61 GLY B N 1
ATOM 1436 C CA . GLY B 1 61 ? -16.656 1.795 -0.622 1 98.94 61 GLY B CA 1
ATOM 1437 C C . GLY B 1 61 ? -16.688 3.057 0.22 1 98.94 61 GLY B C 1
ATOM 1438 O O . GLY B 1 61 ? -16.531 4.16 -0.304 1 98.94 61 GLY B O 1
ATOM 1439 N N . LEU B 1 62 ? -16.891 2.941 1.519 1 98.94 62 LEU B N 1
ATOM 1440 C CA . LEU B 1 62 ? -16.922 4.086 2.422 1 98.94 62 LEU B CA 1
ATOM 1441 C C . LEU B 1 62 ? -15.57 4.809 2.426 1 98.94 62 LEU B C 1
ATOM 1443 O O . LEU B 1 62 ? -15.523 6.039 2.369 1 98.94 62 LEU B O 1
ATOM 1447 N N . VAL B 1 63 ? -14.477 4.055 2.455 1 99 63 VAL B N 1
ATOM 1448 C CA . VAL B 1 63 ? -13.148 4.656 2.471 1 99 63 VAL B CA 1
ATOM 1449 C C . VAL B 1 63 ? -12.875 5.336 1.129 1 99 63 VAL B C 1
ATOM 1451 O O . VAL B 1 63 ? -12.273 6.414 1.082 1 99 63 VAL B O 1
ATOM 1454 N N . ALA B 1 64 ? -13.312 4.742 0.021 1 98.94 64 ALA B N 1
ATOM 1455 C CA . ALA B 1 64 ? -13.125 5.359 -1.288 1 98.94 64 ALA B CA 1
ATOM 1456 C C . ALA B 1 64 ? -13.812 6.723 -1.351 1 98.94 64 ALA B C 1
ATOM 1458 O O . ALA B 1 64 ? -13.258 7.68 -1.895 1 98.94 64 ALA B O 1
ATOM 1459 N N . LEU B 1 65 ? -14.922 6.82 -0.724 1 98.88 65 LEU B N 1
ATOM 1460 C CA . LEU B 1 65 ? -15.688 8.062 -0.708 1 98.88 65 LEU B CA 1
ATOM 1461 C C . LEU B 1 65 ? -15.133 9.031 0.329 1 98.88 65 LEU B C 1
ATOM 1463 O O . LEU B 1 65 ? -15.43 10.227 0.289 1 98.88 65 LEU B O 1
ATOM 1467 N N . GLY B 1 66 ? -14.352 8.539 1.204 1 98.88 66 GLY B N 1
ATOM 1468 C CA . GLY B 1 66 ? -13.875 9.336 2.322 1 98.88 66 GLY B CA 1
ATOM 1469 C C . GLY B 1 66 ? -14.961 9.656 3.33 1 98.88 66 GLY B C 1
ATOM 1470 O O . GLY B 1 66 ? -15.062 10.789 3.809 1 98.88 66 GLY B O 1
ATOM 1471 N N . LEU B 1 67 ? -15.781 8.688 3.625 1 98.81 67 LEU B N 1
ATOM 1472 C CA . LEU B 1 67 ? -16.859 8.797 4.605 1 98.81 67 LEU B CA 1
ATOM 1473 C C . LEU B 1 67 ? -16.578 7.914 5.816 1 98.81 67 LEU B C 1
ATOM 1475 O O . LEU B 1 67 ? -16.359 6.707 5.668 1 98.81 67 LEU B O 1
ATOM 1479 N N . PHE B 1 68 ? -16.609 8.508 7.066 1 98.56 68 PHE B N 1
ATOM 1480 C CA . PHE B 1 68 ? -16.234 7.781 8.273 1 98.56 68 PHE B CA 1
ATOM 1481 C C . PHE B 1 68 ? -14.883 7.098 8.102 1 98.56 68 PHE B C 1
ATOM 1483 O O . PHE B 1 68 ? -14.711 5.938 8.477 1 98.56 68 PHE B O 1
ATOM 1490 N N . THR B 1 69 ? -14 7.848 7.504 1 98.81 69 THR B N 1
ATOM 1491 C CA . THR B 1 69 ? -12.734 7.262 7.07 1 98.81 69 THR B CA 1
ATOM 1492 C C . THR B 1 69 ? -11.992 6.648 8.25 1 98.81 69 THR B C 1
ATOM 1494 O O . THR B 1 69 ? -11.586 5.484 8.203 1 98.81 69 THR B O 1
ATOM 1497 N N . ARG B 1 70 ? -11.836 7.328 9.328 1 98.75 70 ARG B N 1
ATOM 1498 C CA . ARG B 1 70 ? -10.953 6.914 10.414 1 98.75 70 ARG B CA 1
ATOM 1499 C C . ARG B 1 70 ? -11.438 5.617 11.055 1 98.75 70 ARG B C 1
ATOM 1501 O O . ARG B 1 70 ? -10.711 4.629 11.094 1 98.75 70 ARG B O 1
ATOM 1508 N N . PRO B 1 71 ? -12.68 5.492 11.516 1 98.81 71 PRO B N 1
ATOM 1509 C CA . PRO B 1 71 ? -13.086 4.234 12.156 1 98.81 71 PRO B CA 1
ATOM 1510 C C . PRO B 1 71 ? -13.164 3.072 11.172 1 98.81 71 PRO B C 1
ATOM 1512 O O . PRO B 1 71 ? -12.844 1.937 11.523 1 98.81 71 PRO B O 1
ATOM 1515 N N . VAL B 1 72 ? -13.57 3.279 9.938 1 98.94 72 VAL B N 1
ATOM 1516 C CA . VAL B 1 72 ? -13.68 2.211 8.945 1 98.94 72 VAL B CA 1
ATOM 1517 C C . VAL B 1 72 ? -12.281 1.731 8.547 1 98.94 72 VAL B C 1
ATOM 1519 O O . VAL B 1 72 ? -12.039 0.526 8.461 1 98.94 72 VAL B O 1
ATOM 1522 N N . ALA B 1 73 ? -11.43 2.672 8.328 1 98.94 73 ALA B N 1
ATOM 1523 C CA . ALA B 1 73 ? -10.062 2.299 7.977 1 98.94 73 ALA B CA 1
ATOM 1524 C C . ALA B 1 73 ? -9.406 1.492 9.094 1 98.94 73 ALA B C 1
ATOM 1526 O O . ALA B 1 73 ? -8.633 0.569 8.828 1 98.94 73 ALA B O 1
ATOM 1527 N N . PHE B 1 74 ? -9.664 1.844 10.312 1 98.94 74 PHE B N 1
ATOM 1528 C CA . PHE B 1 74 ? -9.125 1.076 11.43 1 98.94 74 PHE B CA 1
ATOM 1529 C C . PHE B 1 74 ? -9.617 -0.366 11.383 1 98.94 74 PHE B C 1
ATOM 1531 O O . PHE B 1 74 ? -8.828 -1.301 11.539 1 98.94 74 PHE B O 1
ATOM 1538 N N . LEU B 1 75 ? -10.891 -0.521 11.164 1 98.94 75 LEU B N 1
ATOM 1539 C CA . LEU B 1 75 ? -11.492 -1.847 11.062 1 98.94 75 LEU B CA 1
ATOM 1540 C C . LEU B 1 75 ? -10.859 -2.639 9.922 1 98.94 75 LEU B C 1
ATOM 1542 O O . LEU B 1 75 ? -10.492 -3.805 10.094 1 98.94 75 LEU B O 1
ATOM 1546 N N . LEU B 1 76 ? -10.719 -2.014 8.766 1 99 76 LEU B N 1
ATOM 1547 C CA . LEU B 1 76 ? -10.172 -2.682 7.594 1 99 76 LEU B CA 1
ATOM 1548 C C . LEU B 1 76 ? -8.695 -3.014 7.797 1 99 76 LEU B C 1
ATOM 1550 O O . LEU B 1 76 ? -8.211 -4.035 7.305 1 99 76 LEU B O 1
ATOM 1554 N N . SER B 1 77 ? -7.98 -2.129 8.453 1 99 77 SER B N 1
ATOM 1555 C CA . SER B 1 77 ? -6.602 -2.428 8.82 1 99 77 SER B CA 1
ATOM 1556 C C . SER B 1 77 ? -6.512 -3.715 9.633 1 99 77 SER B C 1
ATOM 1558 O O . SER B 1 77 ? -5.68 -4.578 9.344 1 99 77 SER B O 1
ATOM 1560 N N . GLY B 1 78 ? -7.344 -3.803 10.664 1 98.94 78 GLY B N 1
ATOM 1561 C CA . GLY B 1 78 ? -7.402 -5.016 11.461 1 98.94 78 GLY B CA 1
ATOM 1562 C C . GLY B 1 78 ? -7.75 -6.25 10.656 1 98.94 78 GLY B C 1
ATOM 1563 O O . GLY B 1 78 ? -7.176 -7.32 10.867 1 98.94 78 GLY B O 1
ATOM 1564 N N . GLN B 1 79 ? -8.703 -6.145 9.773 1 98.94 79 GLN B N 1
ATOM 1565 C CA . GLN B 1 79 ? -9.07 -7.254 8.898 1 98.94 79 GLN B CA 1
ATOM 1566 C C . GLN B 1 79 ? -7.859 -7.762 8.117 1 98.94 79 GLN B C 1
ATOM 1568 O O . GLN B 1 79 ? -7.641 -8.969 8.016 1 98.94 79 GLN B O 1
ATOM 1573 N N . MET B 1 80 ? -7.086 -6.875 7.582 1 98.88 80 MET B N 1
ATOM 1574 C CA . MET B 1 80 ? -5.945 -7.273 6.762 1 98.88 80 MET B CA 1
ATOM 1575 C C . MET B 1 80 ? -4.836 -7.871 7.625 1 98.88 80 MET B C 1
ATOM 1577 O O . MET B 1 80 ? -4.117 -8.766 7.18 1 98.88 80 MET B O 1
ATOM 1581 N N . ALA B 1 81 ? -4.699 -7.371 8.875 1 98.88 81 ALA B N 1
ATOM 1582 C CA . ALA B 1 81 ? -3.758 -8.008 9.797 1 98.88 81 ALA B CA 1
ATOM 1583 C C . ALA B 1 81 ? -4.156 -9.445 10.086 1 98.88 81 ALA B C 1
ATOM 1585 O O . ALA B 1 81 ? -3.324 -10.352 10.016 1 98.88 81 ALA B O 1
ATOM 1586 N N . ILE B 1 82 ? -5.395 -9.633 10.359 1 98.69 82 ILE B N 1
ATOM 1587 C CA . ILE B 1 82 ? -5.902 -10.977 10.625 1 98.69 82 ILE B CA 1
ATOM 1588 C C . ILE B 1 82 ? -5.707 -11.852 9.383 1 98.69 82 ILE B C 1
ATOM 1590 O O . ILE B 1 82 ? -5.23 -12.984 9.484 1 98.69 82 ILE B O 1
ATOM 1594 N N . ALA B 1 83 ? -6.059 -11.352 8.188 1 98.06 83 ALA B N 1
ATOM 1595 C CA . ALA B 1 83 ? -5.883 -12.094 6.945 1 98.06 83 ALA B CA 1
ATOM 1596 C C . ALA B 1 83 ? -4.426 -12.5 6.746 1 98.06 83 ALA B C 1
ATOM 1598 O O . ALA B 1 83 ? -4.141 -13.633 6.348 1 98.06 83 ALA B O 1
ATOM 1599 N N . TYR B 1 84 ? -3.533 -11.617 7.02 1 98.56 84 TYR B N 1
ATOM 1600 C CA . TYR B 1 84 ? -2.119 -11.914 6.828 1 98.56 84 TYR B CA 1
ATOM 1601 C C . TYR B 1 84 ? -1.671 -13.047 7.746 1 98.56 84 TYR B C 1
ATOM 1603 O O . TYR B 1 84 ? -1.049 -14.016 7.293 1 98.56 84 TYR B O 1
ATOM 1611 N N . PHE B 1 85 ? -1.968 -12.922 9.008 1 98.56 85 PHE B N 1
ATOM 1612 C CA . PHE B 1 85 ? -1.432 -13.867 9.977 1 98.56 85 PHE B CA 1
ATOM 1613 C C . PHE B 1 85 ? -2.135 -15.219 9.859 1 98.56 85 PHE B C 1
ATOM 1615 O O . PHE B 1 85 ? -1.522 -16.266 10.086 1 98.56 85 PHE B O 1
ATOM 1622 N N . LEU B 1 86 ? -3.363 -15.305 9.461 1 96.94 86 LEU B N 1
ATOM 1623 C CA . LEU B 1 86 ? -4.09 -16.562 9.328 1 96.94 86 LEU B CA 1
ATOM 1624 C C . LEU B 1 86 ? -3.816 -17.219 7.98 1 96.94 86 LEU B C 1
ATOM 1626 O O . LEU B 1 86 ? -3.604 -18.422 7.902 1 96.94 86 LEU B O 1
ATOM 1630 N N . ALA B 1 87 ? -3.732 -16.438 6.961 1 95.56 87 ALA B N 1
ATOM 1631 C CA . ALA B 1 87 ? -3.783 -17 5.617 1 95.56 87 ALA B CA 1
ATOM 1632 C C . ALA B 1 87 ? -2.402 -17 4.969 1 95.56 87 ALA B C 1
ATOM 1634 O O . ALA B 1 87 ? -2.146 -17.766 4.031 1 95.56 87 ALA B O 1
ATOM 1635 N N . HIS B 1 88 ? -1.469 -16.141 5.434 1 97.38 88 HIS B N 1
ATOM 1636 C CA . HIS B 1 88 ? -0.233 -15.977 4.676 1 97.38 88 HIS B CA 1
ATOM 1637 C C . HIS B 1 88 ? 0.985 -16.312 5.527 1 97.38 88 HIS B C 1
ATOM 1639 O O . HIS B 1 88 ? 1.829 -17.125 5.117 1 97.38 88 HIS B O 1
ATOM 1645 N N . ALA B 1 89 ? 1.031 -15.859 6.715 1 98.06 89 ALA B N 1
ATOM 1646 C CA . ALA B 1 89 ? 2.213 -15.961 7.566 1 98.06 89 ALA B CA 1
ATOM 1647 C C . ALA B 1 89 ? 2.615 -17.422 7.777 1 98.06 89 ALA B C 1
ATOM 1649 O O . ALA B 1 89 ? 3.805 -17.75 7.801 1 98.06 89 ALA B O 1
ATOM 1650 N N . PRO B 1 90 ? 1.704 -18.422 7.871 1 98.06 90 PRO B N 1
ATOM 1651 C CA . PRO B 1 90 ? 2.09 -19.812 8.094 1 98.06 90 PRO B CA 1
ATOM 1652 C C . PRO B 1 90 ? 2.846 -20.422 6.91 1 98.06 90 PRO B C 1
ATOM 1654 O O . PRO B 1 90 ? 3.568 -21.406 7.07 1 98.06 90 PRO B O 1
ATOM 1657 N N . ALA B 1 91 ? 2.697 -19.859 5.734 1 97.38 91 ALA B N 1
ATOM 1658 C CA . ALA B 1 91 ? 3.303 -20.422 4.527 1 97.38 91 ALA B CA 1
ATOM 1659 C C . ALA B 1 91 ? 4.773 -20.047 4.422 1 97.38 91 ALA B C 1
ATOM 1661 O O . ALA B 1 91 ? 5.566 -20.75 3.807 1 97.38 91 ALA B O 1
ATOM 1662 N N . SER B 1 92 ? 5.145 -18.906 4.996 1 97.56 92 SER B N 1
ATOM 1663 C CA . SER B 1 92 ? 6.52 -18.422 4.973 1 97.56 92 SER B CA 1
ATOM 1664 C C . SER B 1 92 ? 6.68 -17.172 5.84 1 97.56 92 SER B C 1
ATOM 1666 O O . SER B 1 92 ? 5.762 -16.359 5.938 1 97.56 92 SER B O 1
ATOM 1668 N N . PHE B 1 93 ? 7.797 -16.984 6.344 1 96.44 93 PHE B N 1
ATOM 1669 C CA . PHE B 1 93 ? 8.141 -15.773 7.098 1 96.44 93 PHE B CA 1
ATOM 1670 C C . PHE B 1 93 ? 8.211 -14.562 6.176 1 96.44 93 PHE B C 1
ATOM 1672 O O . PHE B 1 93 ? 7.93 -13.438 6.602 1 96.44 93 PHE B O 1
ATOM 1679 N N . TYR B 1 94 ? 8.602 -14.789 4.918 1 97.12 94 TYR B N 1
ATOM 1680 C CA . TYR B 1 94 ? 8.844 -13.719 3.957 1 97.12 94 TYR B CA 1
ATOM 1681 C C . TYR B 1 94 ? 7.582 -13.406 3.156 1 97.12 94 TYR B C 1
ATOM 1683 O O . TYR B 1 94 ? 7.137 -14.227 2.35 1 97.12 94 TYR B O 1
ATOM 1691 N N . PRO B 1 95 ? 7.082 -12.203 3.188 1 97.19 95 PRO B N 1
ATOM 1692 C CA . PRO B 1 95 ? 5.828 -11.844 2.514 1 97.19 95 PRO B CA 1
ATOM 1693 C C . PRO B 1 95 ? 5.914 -11.984 0.996 1 97.19 95 PRO B C 1
ATOM 1695 O O . PRO B 1 95 ? 4.918 -12.305 0.344 1 97.19 95 PRO B O 1
ATOM 1698 N N . ALA B 1 96 ? 7.059 -11.875 0.464 1 95.25 96 ALA B N 1
ATO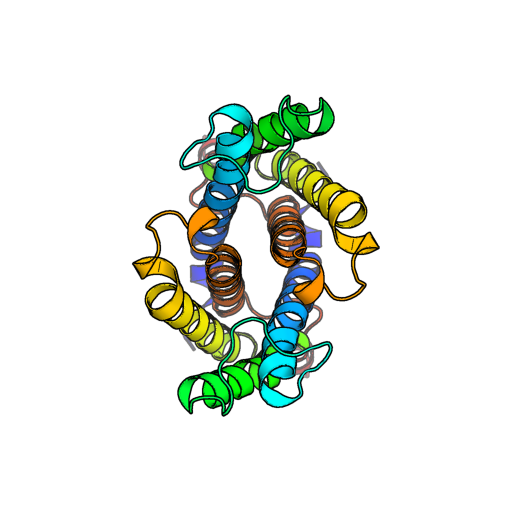M 1699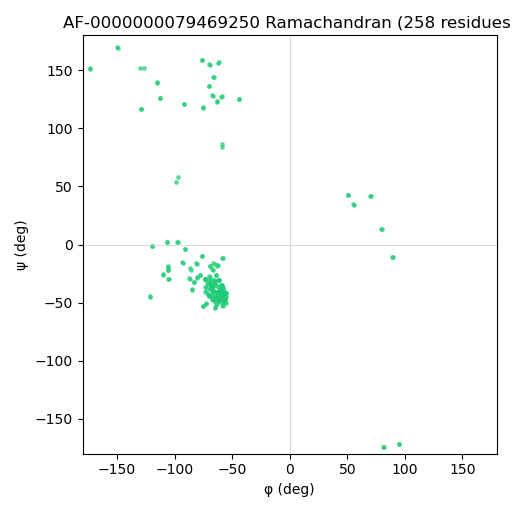 C CA . ALA B 1 96 ? 7.234 -12.016 -0.978 1 95.25 96 ALA B CA 1
ATOM 1700 C C . ALA B 1 96 ? 7.004 -13.461 -1.415 1 95.25 96 ALA B C 1
ATOM 1702 O O . ALA B 1 96 ? 6.75 -13.727 -2.592 1 95.25 96 ALA B O 1
ATOM 1703 N N . LEU B 1 97 ? 7.082 -14.375 -0.418 1 96.25 97 LEU B N 1
ATOM 1704 C CA . LEU B 1 97 ? 6.969 -15.789 -0.755 1 96.25 97 LEU B CA 1
ATOM 1705 C C . LEU B 1 97 ? 5.605 -16.344 -0.346 1 96.25 97 LEU B C 1
ATOM 1707 O O . LEU B 1 97 ? 5.199 -17.406 -0.807 1 96.25 97 LEU B O 1
ATOM 1711 N N . ASN B 1 98 ? 4.961 -15.688 0.502 1 96.06 98 ASN B N 1
ATOM 1712 C CA . ASN B 1 98 ? 3.736 -16.281 1.026 1 96.06 98 ASN B CA 1
ATOM 1713 C C . ASN B 1 98 ? 2.496 -15.594 0.455 1 96.06 98 ASN B C 1
ATOM 1715 O O . ASN B 1 98 ? 1.378 -15.852 0.904 1 96.06 98 ASN B O 1
ATOM 1719 N N . GLY B 1 99 ? 2.662 -14.578 -0.468 1 94.12 99 GLY B N 1
ATOM 1720 C CA . GLY B 1 99 ? 1.552 -13.914 -1.125 1 94.12 99 GLY B CA 1
ATOM 1721 C C . GLY B 1 99 ? 0.896 -12.852 -0.257 1 94.12 99 GLY B C 1
ATOM 1722 O O . GLY B 1 99 ? -0.197 -12.375 -0.568 1 94.12 99 GLY B O 1
ATOM 1723 N N . GLY B 1 100 ? 1.557 -12.461 0.867 1 97.12 100 GLY B N 1
ATOM 1724 C CA . GLY B 1 100 ? 0.915 -11.625 1.866 1 97.12 100 GLY B CA 1
ATOM 1725 C C . GLY B 1 100 ? 1.26 -10.148 1.721 1 97.12 100 GLY B C 1
ATOM 1726 O O . GLY B 1 100 ? 0.805 -9.32 2.51 1 97.12 100 GLY B O 1
ATOM 1727 N N . GLU B 1 101 ? 2.031 -9.789 0.736 1 97.75 101 GLU B N 1
ATOM 1728 C CA . GLU B 1 101 ? 2.5 -8.414 0.576 1 97.75 101 GLU B CA 1
ATOM 1729 C C . GLU B 1 101 ? 1.329 -7.441 0.446 1 97.75 101 GLU B C 1
ATOM 1731 O O . GLU B 1 101 ? 1.296 -6.406 1.114 1 97.75 101 GLU B O 1
ATOM 1736 N N . PRO B 1 102 ? 0.311 -7.742 -0.421 1 97.81 102 PRO B N 1
ATOM 1737 C CA . PRO B 1 102 ? -0.819 -6.812 -0.505 1 97.81 102 PRO B CA 1
ATOM 1738 C C . PRO B 1 102 ? -1.54 -6.637 0.83 1 97.81 102 PRO B C 1
ATOM 1740 O O . PRO B 1 102 ? -1.924 -5.52 1.186 1 97.81 102 PRO B O 1
ATOM 1743 N N . ALA B 1 103 ? -1.692 -7.77 1.581 1 98.56 103 ALA B N 1
ATOM 1744 C CA . ALA B 1 103 ? -2.367 -7.684 2.873 1 98.56 103 ALA B CA 1
ATOM 1745 C C . ALA B 1 103 ? -1.631 -6.734 3.816 1 98.56 103 ALA B C 1
ATOM 1747 O O . ALA B 1 103 ? -2.256 -5.93 4.508 1 98.56 103 ALA B O 1
ATOM 1748 N N . ILE B 1 104 ? -0.359 -6.828 3.816 1 98.94 104 ILE B N 1
ATOM 1749 C CA . ILE B 1 104 ? 0.443 -5.973 4.684 1 98.94 104 ILE B CA 1
ATOM 1750 C C . ILE B 1 104 ? 0.327 -4.52 4.223 1 98.94 104 ILE B C 1
ATOM 1752 O O . ILE B 1 104 ? 0.112 -3.621 5.039 1 98.94 104 ILE B O 1
ATOM 1756 N N . LEU B 1 105 ? 0.465 -4.27 2.969 1 98.94 105 LEU B N 1
ATOM 1757 C CA . LEU B 1 105 ? 0.384 -2.908 2.447 1 98.94 105 LEU B CA 1
ATOM 1758 C C . LEU B 1 105 ? -0.982 -2.297 2.734 1 98.94 105 LEU B C 1
ATOM 1760 O O . LEU B 1 105 ? -1.072 -1.163 3.213 1 98.94 105 LEU B O 1
ATOM 1764 N N . PHE B 1 106 ? -2.047 -3.064 2.469 1 98.94 106 PHE B N 1
ATOM 1765 C CA . PHE B 1 106 ? -3.379 -2.57 2.799 1 98.94 106 PHE B CA 1
ATOM 1766 C C . PHE B 1 106 ? -3.488 -2.26 4.285 1 98.94 106 PHE B C 1
ATOM 1768 O O . PHE B 1 106 ? -4.016 -1.214 4.672 1 98.94 106 PHE B O 1
ATOM 1775 N N . SER B 1 107 ? -3.002 -3.158 5.109 1 99 107 SER B N 1
ATOM 1776 C CA . SER B 1 107 ? -3.111 -2.984 6.555 1 99 107 SER B CA 1
ATOM 1777 C C . SER B 1 107 ? -2.49 -1.665 7.004 1 99 107 SER B C 1
ATOM 1779 O O . SER B 1 107 ? -3.119 -0.89 7.727 1 99 107 SER B O 1
ATOM 1781 N N . PHE B 1 108 ? -1.371 -1.366 6.559 1 99 108 PHE B N 1
ATOM 1782 C CA . PHE B 1 108 ? -0.66 -0.202 7.07 1 99 108 PHE B CA 1
ATOM 1783 C C . PHE B 1 108 ? -1.127 1.069 6.375 1 99 108 PHE B C 1
ATOM 1785 O O . PHE B 1 108 ? -1.126 2.148 6.969 1 99 108 PHE B O 1
ATOM 1792 N N . VAL B 1 109 ? -1.535 1.021 5.055 1 98.94 109 VAL B N 1
ATOM 1793 C CA . VAL B 1 109 ? -2.162 2.172 4.41 1 98.94 109 VAL B CA 1
ATOM 1794 C C . VAL B 1 109 ? -3.439 2.549 5.156 1 98.94 109 VAL B C 1
ATOM 1796 O O . VAL B 1 109 ? -3.656 3.721 5.473 1 98.94 109 VAL B O 1
ATOM 1799 N N . PHE B 1 110 ? -4.277 1.55 5.477 1 99 110 PHE B N 1
ATOM 1800 C CA . PHE B 1 110 ? -5.523 1.821 6.184 1 99 110 PHE B CA 1
ATOM 1801 C C . PHE B 1 110 ? -5.246 2.299 7.605 1 99 110 PHE B C 1
ATOM 1803 O O . PHE B 1 110 ? -5.973 3.141 8.133 1 99 110 PHE B O 1
ATOM 1810 N N . LEU B 1 111 ? -4.207 1.735 8.219 1 98.94 111 LEU B N 1
ATOM 1811 C CA . LEU B 1 111 ? -3.842 2.221 9.547 1 98.94 111 LEU B CA 1
ATOM 1812 C C . LEU B 1 111 ? -3.479 3.701 9.5 1 98.94 111 LEU B C 1
ATOM 1814 O O . LEU B 1 111 ? -3.857 4.465 10.391 1 98.94 111 LEU B O 1
ATOM 1818 N N . TYR B 1 112 ? -2.768 4.066 8.539 1 98.94 112 TYR B N 1
ATOM 1819 C CA . TYR B 1 112 ? -2.402 5.473 8.406 1 98.94 112 TYR B CA 1
ATOM 1820 C C . TYR B 1 112 ? -3.637 6.34 8.18 1 98.94 112 TYR B C 1
ATOM 1822 O O . TYR B 1 112 ? -3.768 7.41 8.781 1 98.94 112 TYR B O 1
ATOM 1830 N N . LEU B 1 113 ? -4.52 5.902 7.316 1 98.94 113 LEU B N 1
ATOM 1831 C CA . LEU B 1 113 ? -5.75 6.645 7.074 1 98.94 113 LEU B CA 1
ATOM 1832 C C . LEU B 1 113 ? -6.582 6.754 8.352 1 98.94 113 LEU B C 1
ATOM 1834 O O . LEU B 1 113 ? -7.266 7.758 8.562 1 98.94 113 LEU B O 1
ATOM 1838 N N . ALA B 1 114 ? -6.488 5.785 9.211 1 98.94 114 ALA B N 1
ATOM 1839 C CA . ALA B 1 114 ? -7.227 5.789 10.477 1 98.94 114 ALA B CA 1
ATOM 1840 C C . ALA B 1 114 ? -6.805 6.965 11.352 1 98.94 114 ALA B C 1
ATOM 1842 O O . ALA B 1 114 ? -7.613 7.496 12.117 1 98.94 114 ALA B O 1
ATOM 1843 N N . VAL B 1 115 ? -5.586 7.34 11.211 1 98.75 115 VAL B N 1
ATOM 1844 C CA . VAL B 1 115 ? -5.113 8.391 12.109 1 98.75 115 VAL B CA 1
ATOM 1845 C C . VAL B 1 115 ? -5 9.711 11.344 1 98.75 115 VAL B C 1
ATOM 1847 O O . VAL B 1 115 ? -5.16 10.781 11.922 1 98.75 115 VAL B O 1
ATOM 1850 N N . ALA B 1 116 ? -4.738 9.656 10.062 1 98.06 116 ALA B N 1
ATOM 1851 C CA . ALA B 1 116 ? -4.52 10.859 9.258 1 98.06 116 ALA B CA 1
ATOM 1852 C C . ALA B 1 116 ? -5.836 11.406 8.727 1 98.06 116 ALA B C 1
ATOM 1854 O O . ALA B 1 116 ? -5.914 12.578 8.344 1 98.06 116 ALA B O 1
ATOM 1855 N N . GLY B 1 117 ? -6.828 10.516 8.523 1 97.69 117 GLY B N 1
ATOM 1856 C CA . GLY B 1 117 ? -8.109 10.93 7.969 1 97.69 117 GLY B CA 1
ATOM 1857 C C . GLY B 1 117 ? -8.188 10.75 6.465 1 97.69 117 GLY B C 1
ATOM 1858 O O . GLY B 1 117 ? -7.332 10.102 5.863 1 97.69 117 GLY B O 1
ATOM 1859 N N . GLY B 1 118 ? -9.266 11.273 5.91 1 97.81 118 GLY B N 1
ATOM 1860 C CA . GLY B 1 118 ? -9.617 10.938 4.539 1 97.81 118 GLY B CA 1
ATOM 1861 C C . GLY B 1 118 ? -9.031 11.898 3.521 1 97.81 118 GLY B C 1
ATOM 1862 O O . GLY B 1 118 ? -9.18 11.695 2.312 1 97.81 118 GLY B O 1
ATOM 1863 N N . GLY B 1 119 ? -8.352 12.938 3.92 1 97.06 119 GLY B N 1
ATOM 1864 C CA . GLY B 1 119 ? -7.82 13.93 2.996 1 97.06 119 GLY B CA 1
ATOM 1865 C C . GLY B 1 119 ? -8.852 14.953 2.561 1 97.06 119 GLY B C 1
ATOM 1866 O O . GLY B 1 119 ? -9.992 14.922 3.023 1 97.06 119 GLY B O 1
ATOM 1867 N N . ILE B 1 120 ? -8.469 15.805 1.638 1 97.88 120 ILE B N 1
ATOM 1868 C CA . ILE B 1 120 ? -9.266 17 1.36 1 97.88 120 ILE B CA 1
ATOM 1869 C C . ILE B 1 120 ? -10.359 16.656 0.346 1 97.88 120 ILE B C 1
ATOM 1871 O O . ILE B 1 120 ? -11.336 17.406 0.208 1 97.88 120 ILE B O 1
ATOM 1875 N N . TRP B 1 121 ? -10.164 15.586 -0.415 1 98.5 121 TRP B N 1
ATOM 1876 C CA . TRP B 1 121 ? -11.211 15.125 -1.323 1 98.5 121 TRP B CA 1
ATOM 1877 C C . TRP B 1 121 ? -12.016 14 -0.693 1 98.5 121 TRP B C 1
ATOM 1879 O O . TRP B 1 121 ? -12.109 12.906 -1.252 1 98.5 121 TRP B O 1
ATOM 1889 N N . SER B 1 122 ? -12.602 14.305 0.466 1 98.56 122 SER B N 1
ATOM 1890 C CA . SER B 1 122 ? -13.383 13.32 1.215 1 98.56 122 SER B CA 1
ATOM 1891 C C . SER B 1 122 ? -14.742 13.875 1.617 1 98.56 122 SER B C 1
ATOM 1893 O O . SER B 1 122 ? -14.898 15.086 1.776 1 98.56 122 SER B O 1
ATOM 1895 N N . LEU B 1 123 ? -15.727 13.008 1.759 1 98.5 123 LEU B N 1
ATOM 1896 C CA . LEU B 1 123 ? -17.016 13.43 2.283 1 98.5 123 LEU B CA 1
ATOM 1897 C C . LEU B 1 123 ? -16.891 13.875 3.736 1 98.5 123 LEU B C 1
ATOM 1899 O O . LEU B 1 123 ? -17.625 14.773 4.176 1 98.5 123 LEU B O 1
ATOM 1903 N N . ASP B 1 124 ? -15.977 13.266 4.477 1 97.44 124 ASP B N 1
ATOM 1904 C CA . ASP B 1 124 ? -15.703 13.727 5.832 1 97.44 124 ASP B CA 1
ATOM 1905 C C . ASP B 1 124 ? -15.336 15.211 5.844 1 97.44 124 ASP B C 1
ATOM 1907 O O . ASP B 1 124 ? -15.75 15.953 6.734 1 97.44 124 ASP B O 1
ATOM 1911 N N . ALA B 1 125 ? -14.516 15.648 4.859 1 95.38 125 ALA B N 1
ATOM 1912 C CA . ALA B 1 125 ? -14.055 17.031 4.777 1 95.38 125 ALA B CA 1
ATOM 1913 C C . ALA B 1 125 ? -15.195 17.969 4.414 1 95.38 125 ALA B C 1
ATOM 1915 O O . ALA B 1 125 ? -15.242 19.109 4.875 1 95.38 125 ALA B O 1
ATOM 1916 N N . LEU B 1 126 ? -16.094 17.5 3.629 1 94.31 126 LEU B N 1
ATOM 1917 C CA . LEU B 1 126 ? -17.234 18.312 3.211 1 94.31 126 LEU B CA 1
ATOM 1918 C C . LEU B 1 126 ? -18.172 18.578 4.379 1 94.31 126 LEU B C 1
ATOM 1920 O O . LEU B 1 126 ? -18.719 19.672 4.512 1 94.31 126 LEU B O 1
ATOM 1924 N N . VAL B 1 127 ? -18.344 17.625 5.191 1 89.94 127 VAL B N 1
ATOM 1925 C CA . VAL B 1 127 ? -19.266 17.734 6.312 1 89.94 127 VAL B CA 1
ATOM 1926 C C . VAL B 1 127 ? -18.672 18.656 7.387 1 89.94 127 VAL B C 1
ATOM 1928 O O . VAL B 1 127 ? -19.391 19.438 8.008 1 89.94 127 VAL B O 1
ATOM 1931 N N . ARG B 1 128 ? -17.391 18.531 7.621 1 83.75 128 ARG B N 1
ATOM 1932 C CA . ARG B 1 128 ? -16.734 19.359 8.625 1 83.75 128 ARG B CA 1
ATOM 1933 C C . ARG B 1 128 ? -16.734 20.828 8.195 1 83.75 128 ARG B C 1
ATOM 1935 O O . ARG B 1 128 ? -16.734 21.719 9.047 1 83.75 128 ARG B O 1
ATOM 1942 N N . LYS B 1 129 ? -16.703 21.125 6.949 1 74.06 129 LYS B N 1
ATOM 1943 C CA . LYS B 1 129 ? -16.719 22.5 6.445 1 74.06 129 LYS B CA 1
ATOM 1944 C C . LYS B 1 129 ? -18.125 23.094 6.527 1 74.06 129 LYS B C 1
ATOM 1946 O O . LYS B 1 129 ? -18.297 24.297 6.336 1 74.06 129 LYS B O 1
ATOM 1951 N N . ARG B 1 130 ? -19.109 22.375 6.801 1 61.66 130 ARG B N 1
ATOM 1952 C CA . ARG B 1 130 ? -20.438 22.953 6.875 1 61.66 130 ARG B CA 1
ATOM 1953 C C . ARG B 1 130 ? -20.625 23.75 8.156 1 61.66 130 ARG B C 1
ATOM 1955 O O . ARG B 1 130 ? -20.344 23.25 9.25 1 61.66 130 ARG B O 1
ATOM 1962 N N . PRO B 1 131 ? -20.922 25.234 7.973 1 53.25 131 PRO B N 1
ATOM 1963 C CA . PRO B 1 131 ? -21.234 26.172 9.07 1 53.25 131 PRO B CA 1
ATOM 1964 C C . PRO B 1 131 ? -22.406 25.703 9.922 1 53.25 131 PRO B C 1
ATOM 1966 O O . PRO B 1 131 ? -23.281 24.969 9.438 1 53.25 131 PRO B O 1
#

Radius of gyration: 18.35 Å; Cα contacts (8 Å, |Δi|>4): 413; chains: 2; bounding box: 42×49×42 Å

Sequence (262 aa):
MPNLDIWAPRVLSLLRIIAALLFLEHGLMKVFNFPAAQEGAPNPLPVMLVVAAGLEIVGGGLVALGLFTRPVAFLLSGQMAIAYFLAHAPASFYPALNGGEPAILFSFVFLYLAVAGGGIWSLDALVRKRPMPNLDIWAPRVLSLLRIIAALLFLEHGLMKVFNFPAAQEGAPNPLPVMLVVAAGLEIVGGGLVALGLFTRPVAFLLSGQMAIAYFLAHAPASFYPALNGGEPAILFSFVFLYLAVAGGGIWSLDALVRKRP

Nearest PDB structures (foldseek):
  6o7t-assembly1_n  TM=3.070E-01  e=2.686E+00  Saccharomyces cerevisiae
  3lhb-assembly1_A  TM=2.710E-01  e=4.332E+00  Petromyzon marinus
  6o7t-assembly1_n  TM=3.379E-01  e=2.693E+00  Saccharomyces cerevisiae
  3lhb-assembly1_A  TM=3.276E-01  e=3.330E+00  Petromyzon marinus

InterPro domains:
  IPR032808 DoxX family [PF07681] (12-89)
  IPR051907 DoxX-like inner membrane-associated oxidoreductase [PTHR33452] (9-130)

Organism: NCBI:txid2803784

pLDDT: mean 95.88, std 7.75, range [49.28, 99.0]

Foldseek 3Di:
DPPCVVCVLVVLLVLQQVLLVVQLQQLCLLPVQVVHHDPPADPPHPPLSPVSSVLSNVLSVCSNQQHVLQVSLQVLLVVLVVCCVVQFCVVDVDCVPRVSVSSNVSNVSSNCCNVVGNGCNHPVNVVVPDD/DPPCVVCVLVVLLVLQQVLLVVQLQQLCLLPVQVVHHDPPADPPHDPLSPVSSVLSNVLSVCSNQQHPLQVSLQVLLVVLVVCCVVQFCVVDVDCVPRVSVSSNVSNVSSNCCNVVGNGCNHPVNVVVPDD

Solvent-accessible surface area (backbone atoms only — not comparable to full-atom values): 12968 Å² total; per-residue (Å²): 122,84,70,46,58,79,47,28,46,58,40,44,20,49,39,41,33,54,54,17,51,60,47,19,42,55,12,34,10,66,75,67,39,35,97,44,62,49,84,88,59,64,85,76,65,51,68,70,57,50,53,48,21,49,47,23,38,54,43,18,49,32,37,38,48,7,40,63,21,28,69,44,23,39,52,52,14,51,50,24,49,51,46,25,58,72,73,12,45,82,75,29,92,48,40,91,76,28,75,23,49,57,33,51,51,49,17,41,54,24,41,34,30,30,28,62,39,39,33,70,73,12,51,50,45,57,58,71,67,57,130,122,84,71,47,56,79,47,28,44,58,41,45,19,49,40,41,32,54,52,18,50,59,47,20,42,54,14,34,9,67,77,67,39,34,99,43,62,48,83,89,60,64,85,78,67,50,67,70,57,51,54,49,22,49,46,22,38,54,42,17,49,33,38,38,49,8,40,64,22,28,69,45,23,40,52,52,13,50,51,24,48,51,48,25,59,72,73,11,45,83,75,30,92,48,42,90,77,28,74,24,49,58,33,51,52,50,17,42,54,24,43,33,29,32,28,62,39,39,34,69,74,13,50,48,45,56,59,69,66,56,128

Secondary structure (DSSP, 8-state):
---GGGGHHHHHHHHHHHHHHHHHHHHHHHHH--SSPPTT--SSPPHHHHHHHHIIIIIHHHHHHTSSHHHHHHHHHHHHHHHIIIIIGGG-SSHHHHT-HHHHHHHHHHHHHHHH-S-SSSHHHHHHT--/---GGGGHHHHHHHHHHHHHHHHHHHHHHHHH--SSPPTT--SSPPHHHHHHHHIIIIIHHHHHHTSSHHHHHHHHHHHHHHHIIIIIGGG-SSHHHHT-HHHHHHHHHHHHHHHH-S-SSSHHHHHHT--